Protein AF-A0A0G0DX84-F1 (afdb_monomer)

Sequence (190 aa):
MNWILITFQWYLVLLIIGIIFTPLTKKIFKNFNFDFGYPFAKTLGIILLSYFVFVLGIVKILPFSRLSLIFALCLFAIINWFIFKKNKQIGSGVMNHAPTIIFEEFLFIFSLFFWTYIRSQEPSIRSLEKFMDFGFINSILRADFFPPKDIWYASEPINYYYFGHLTGALLIKLANIKPYYFRFNRRLFG

Foldseek 3Di:
DVLVVLLVLLLVLLVLQLVLQLLVQLVVQVVVLQQSRSVCSSVVSLVVLLVVCQVCLAVVNFFLALVSSVVSSVVSSVVSVVSCVVCVVSVPRCVVNVVVVVVVSVVVSVVSVVVSVVCLVDLDCPDPVSVLLLQCLVQLLPGRGPDGAHPVDGPDGDPDDCSVSSSVSSSCNNSVPDSCVSSSPPVVPD

Structure (mmCIF, N/CA/C/O backbone):
data_AF-A0A0G0DX84-F1
#
_entry.id   AF-A0A0G0DX84-F1
#
loop_
_atom_site.group_PDB
_atom_site.id
_atom_site.type_symbol
_atom_site.label_atom_id
_atom_site.label_alt_id
_atom_site.label_comp_id
_atom_site.label_asym_id
_atom_site.label_entity_id
_atom_site.label_seq_id
_atom_site.pdbx_PDB_ins_code
_atom_site.Cartn_x
_atom_site.Cartn_y
_atom_site.Cartn_z
_atom_site.occupancy
_atom_site.B_iso_or_equiv
_atom_site.auth_seq_id
_atom_site.auth_comp_id
_atom_site.auth_asym_id
_atom_site.auth_atom_id
_atom_site.pdbx_PDB_model_num
ATOM 1 N N . MET A 1 1 ? 0.359 -24.432 -7.157 1.00 56.66 1 MET A N 1
ATOM 2 C CA . MET A 1 1 ? 0.645 -24.205 -5.714 1.00 56.66 1 MET A CA 1
ATOM 3 C C . MET A 1 1 ? 1.167 -22.806 -5.344 1.00 56.66 1 MET A C 1
ATOM 5 O O . MET A 1 1 ? 0.978 -22.413 -4.204 1.00 56.66 1 MET A O 1
ATOM 9 N N . ASN A 1 2 ? 1.759 -22.012 -6.249 1.00 78.75 2 ASN A N 1
ATOM 10 C CA . ASN A 1 2 ? 2.388 -20.728 -5.870 1.00 78.75 2 ASN A CA 1
ATOM 11 C C . ASN A 1 2 ? 1.409 -19.572 -5.557 1.00 78.75 2 ASN A C 1
ATOM 13 O O . ASN A 1 2 ? 1.719 -18.699 -4.752 1.00 78.75 2 ASN A O 1
ATOM 17 N N . TRP A 1 3 ? 0.219 -19.552 -6.170 1.00 82.56 3 TRP A N 1
ATOM 18 C CA . TRP A 1 3 ? -0.703 -18.418 -6.035 1.00 82.56 3 TRP A CA 1
ATOM 19 C C . TRP A 1 3 ? -1.309 -18.281 -4.634 1.00 82.56 3 TRP A C 1
ATOM 21 O O . TRP A 1 3 ? -1.530 -17.162 -4.189 1.00 82.56 3 TRP A O 1
ATOM 31 N N . ILE A 1 4 ? -1.517 -19.390 -3.917 1.00 88.69 4 ILE A N 1
ATOM 32 C CA . ILE A 1 4 ? -2.023 -19.387 -2.535 1.00 88.69 4 ILE A CA 1
ATOM 33 C C . ILE A 1 4 ? -1.033 -18.664 -1.617 1.00 88.69 4 ILE A C 1
ATOM 35 O O . ILE A 1 4 ? -1.417 -17.743 -0.904 1.00 88.69 4 ILE A O 1
ATOM 39 N N . LEU A 1 5 ? 0.253 -19.027 -1.691 1.00 88.94 5 LEU A N 1
ATOM 40 C CA . LEU A 1 5 ? 1.317 -18.403 -0.896 1.00 88.94 5 LEU A CA 1
ATOM 41 C C . LEU A 1 5 ? 1.450 -16.908 -1.202 1.00 88.94 5 LEU A C 1
ATOM 43 O O . LEU A 1 5 ? 1.553 -16.098 -0.286 1.00 88.94 5 LEU A O 1
ATOM 47 N N . ILE A 1 6 ? 1.393 -16.538 -2.482 1.00 88.69 6 ILE A N 1
ATOM 48 C CA . ILE A 1 6 ? 1.424 -15.139 -2.928 1.00 88.69 6 ILE A CA 1
ATOM 49 C C . ILE A 1 6 ? 0.215 -14.378 -2.373 1.00 88.69 6 ILE A C 1
ATOM 51 O O . ILE A 1 6 ? 0.378 -13.306 -1.800 1.00 88.69 6 ILE A O 1
ATOM 55 N N . THR A 1 7 ? -0.989 -14.940 -2.487 1.00 91.56 7 THR A N 1
ATOM 56 C CA . THR A 1 7 ? -2.225 -14.326 -1.968 1.00 91.56 7 THR A CA 1
ATOM 57 C C . THR A 1 7 ? -2.142 -14.132 -0.458 1.00 91.56 7 THR A C 1
ATOM 59 O O . THR A 1 7 ? -2.503 -13.076 0.055 1.00 91.56 7 THR A O 1
ATOM 62 N N . PHE A 1 8 ? -1.592 -15.114 0.255 1.00 91.94 8 PHE A N 1
ATOM 63 C CA . PHE A 1 8 ? -1.376 -15.023 1.692 1.00 91.94 8 PHE A CA 1
ATOM 64 C C . PHE A 1 8 ? -0.348 -13.941 2.060 1.00 91.94 8 PHE A C 1
ATOM 66 O O . PHE A 1 8 ? -0.581 -13.170 2.984 1.00 91.94 8 PHE A O 1
ATOM 73 N N . GLN A 1 9 ? 0.753 -13.806 1.313 1.00 91.44 9 GLN A N 1
ATOM 74 C CA . GLN A 1 9 ? 1.716 -12.711 1.505 1.00 91.44 9 GLN A CA 1
ATOM 75 C C . GLN A 1 9 ? 1.074 -11.333 1.294 1.00 91.44 9 GLN A C 1
ATOM 77 O O . GLN A 1 9 ? 1.310 -10.419 2.083 1.00 91.44 9 GLN A O 1
ATOM 82 N N . TRP A 1 10 ? 0.231 -11.190 0.266 1.00 91.81 10 TRP A N 1
ATOM 83 C CA . TRP A 1 10 ? -0.559 -9.976 0.039 1.00 91.81 10 TRP A CA 1
ATOM 84 C C . TRP A 1 10 ? -1.484 -9.680 1.210 1.00 91.81 10 TRP A C 1
ATOM 86 O O . TRP A 1 10 ? -1.499 -8.559 1.717 1.00 91.81 10 TRP A O 1
ATOM 96 N N . TYR A 1 11 ? -2.212 -10.697 1.665 1.00 94.62 11 TYR A N 1
ATOM 97 C CA . TYR A 1 11 ? -3.078 -10.585 2.825 1.00 94.62 11 TYR A CA 1
ATOM 98 C C . TYR A 1 11 ? -2.306 -10.111 4.063 1.00 94.62 11 TYR A C 1
ATOM 100 O O . TYR A 1 11 ? -2.738 -9.161 4.706 1.00 94.62 11 TYR A O 1
ATOM 108 N N . LEU A 1 12 ? -1.131 -10.681 4.356 1.00 95.00 12 LEU A N 1
ATOM 109 C CA . LEU A 1 12 ? -0.307 -10.261 5.495 1.00 95.00 12 LEU A CA 1
ATOM 110 C C . LEU A 1 12 ? 0.120 -8.790 5.408 1.00 95.00 12 LEU A C 1
ATOM 112 O O . LEU A 1 12 ? 0.052 -8.079 6.409 1.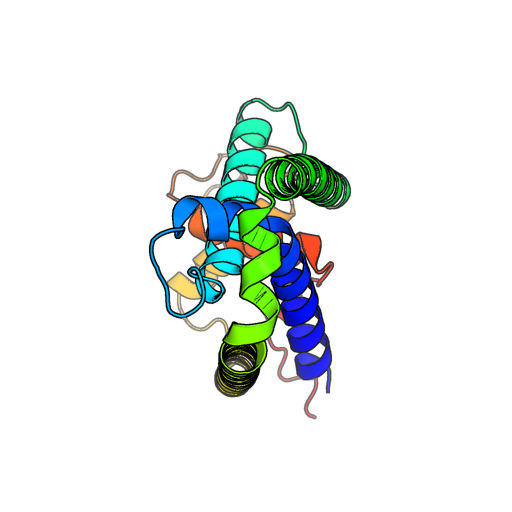00 95.00 12 LEU A O 1
ATOM 116 N N . VAL A 1 13 ? 0.527 -8.306 4.230 1.00 95.38 13 VAL A N 1
ATOM 117 C CA . VAL A 1 13 ? 0.874 -6.884 4.045 1.00 95.38 13 VAL A CA 1
ATOM 118 C C . VAL A 1 13 ? -0.341 -5.991 4.293 1.00 95.38 13 VAL A C 1
ATOM 120 O O . VAL A 1 13 ? -0.240 -5.001 5.017 1.00 95.38 13 VAL A O 1
ATOM 123 N N . LEU A 1 14 ? -1.498 -6.355 3.739 1.00 96.06 14 LEU A N 1
ATOM 124 C CA . LEU A 1 14 ? -2.747 -5.613 3.921 1.00 96.06 14 LEU A CA 1
ATOM 125 C C . LEU A 1 14 ? -3.216 -5.634 5.379 1.00 96.06 14 LEU A C 1
ATOM 127 O O . LEU A 1 14 ? -3.689 -4.616 5.880 1.00 96.06 14 LEU A O 1
ATOM 131 N N . LEU A 1 15 ? -3.040 -6.756 6.076 1.00 95.75 15 LEU A N 1
ATOM 132 C CA . LEU A 1 15 ? -3.346 -6.903 7.495 1.00 95.75 15 LEU A CA 1
ATOM 133 C C . LEU A 1 15 ? -2.449 -6.000 8.350 1.00 95.75 15 LEU A C 1
ATOM 135 O O . LEU A 1 15 ? -2.958 -5.261 9.189 1.00 95.75 15 LEU A O 1
ATOM 139 N N . ILE A 1 16 ? -1.133 -5.996 8.104 1.00 96.50 16 ILE A N 1
ATOM 140 C CA . ILE A 1 16 ? -0.181 -5.123 8.811 1.00 96.50 16 ILE A CA 1
ATOM 141 C C . ILE A 1 16 ? -0.545 -3.648 8.602 1.00 96.50 16 ILE A C 1
ATOM 143 O O . ILE A 1 16 ? -0.620 -2.893 9.572 1.00 96.50 16 ILE A O 1
ATOM 147 N N . ILE A 1 17 ? -0.817 -3.238 7.358 1.00 97.19 17 ILE A N 1
ATOM 148 C CA . ILE A 1 17 ? -1.261 -1.870 7.047 1.00 97.19 17 ILE A CA 1
ATOM 149 C C . ILE A 1 17 ? -2.570 -1.558 7.788 1.00 97.19 17 ILE A C 1
ATOM 151 O O . ILE A 1 17 ? -2.666 -0.526 8.450 1.00 97.19 17 ILE A O 1
ATOM 155 N N . GLY A 1 18 ? -3.553 -2.459 7.740 1.00 95.25 18 GLY A N 1
ATOM 156 C CA . GLY A 1 18 ? -4.832 -2.294 8.430 1.00 95.25 18 GLY A CA 1
ATOM 157 C C . GLY A 1 18 ? -4.671 -2.098 9.938 1.00 95.25 18 GLY A C 1
ATOM 158 O O . GLY A 1 18 ? -5.228 -1.153 10.495 1.00 95.25 18 GLY A O 1
ATOM 159 N N . ILE A 1 19 ? -3.856 -2.924 10.601 1.00 93.94 19 ILE A N 1
ATOM 160 C CA . ILE A 1 19 ? -3.578 -2.813 12.042 1.00 93.94 19 ILE A CA 1
ATOM 161 C C . ILE A 1 19 ? -2.927 -1.464 12.364 1.00 93.94 19 ILE A C 1
ATOM 163 O O . ILE A 1 19 ? -3.381 -0.764 13.271 1.00 93.94 19 ILE A O 1
ATOM 167 N N . ILE A 1 20 ? -1.905 -1.066 11.599 1.00 96.38 20 ILE A N 1
ATOM 168 C CA . ILE A 1 20 ? -1.177 0.192 11.814 1.00 96.38 20 ILE A CA 1
ATOM 169 C C . ILE A 1 20 ? -2.103 1.404 11.691 1.00 96.38 20 ILE A C 1
ATOM 171 O O . ILE A 1 20 ? -2.012 2.318 12.506 1.00 96.38 20 ILE A O 1
ATOM 175 N N . PHE A 1 21 ? -3.002 1.416 10.707 1.00 96.31 21 PHE A N 1
ATOM 176 C CA . PHE A 1 21 ? -3.894 2.548 10.440 1.00 96.31 21 PHE A CA 1
ATOM 177 C C . PHE A 1 21 ? -5.238 2.476 11.178 1.00 96.31 21 PHE A C 1
ATOM 179 O O . PHE A 1 21 ? -6.035 3.417 11.098 1.00 96.31 21 PHE A O 1
ATOM 186 N N . THR A 1 22 ? -5.495 1.413 11.946 1.00 92.88 22 THR A N 1
ATOM 187 C CA . THR A 1 22 ? -6.721 1.278 12.748 1.00 92.88 22 THR A CA 1
ATOM 188 C C . THR A 1 22 ? -6.918 2.458 13.715 1.00 92.88 22 THR A C 1
ATOM 190 O O . THR A 1 22 ? -8.017 3.011 13.728 1.00 92.88 22 THR A O 1
ATOM 193 N N . PRO A 1 23 ? -5.917 2.925 14.494 1.00 92.06 23 PRO A N 1
ATOM 194 C CA . PRO A 1 23 ? -6.120 4.034 15.431 1.00 92.06 23 PRO A CA 1
ATOM 195 C C . PRO A 1 23 ? -6.543 5.342 14.755 1.00 92.06 23 PRO A C 1
ATOM 197 O O . PRO A 1 23 ? -7.451 6.020 15.239 1.00 92.06 23 PRO A O 1
ATOM 200 N N . LEU A 1 24 ? -5.917 5.698 13.629 1.00 93.19 24 LEU A N 1
ATOM 201 C CA . LEU A 1 24 ? -6.309 6.870 12.845 1.00 93.19 24 LEU A CA 1
ATOM 202 C C . LEU A 1 24 ? -7.716 6.709 12.266 1.00 93.19 24 LEU A C 1
ATOM 204 O O . LEU A 1 24 ? -8.515 7.639 12.352 1.00 93.19 24 LEU A O 1
ATOM 208 N N . THR A 1 25 ? -8.035 5.531 11.735 1.00 93.06 25 THR A N 1
ATOM 209 C CA . THR A 1 25 ? -9.353 5.237 11.156 1.00 93.06 25 THR A CA 1
ATOM 210 C C . THR A 1 25 ? -10.451 5.389 12.202 1.00 93.06 25 THR A C 1
ATOM 212 O O . THR A 1 25 ? -11.378 6.169 12.005 1.00 93.06 25 THR A O 1
ATOM 215 N N . LYS A 1 26 ? -10.277 4.787 13.382 1.00 89.88 26 LYS A N 1
ATOM 216 C CA . LYS A 1 26 ? -11.214 4.931 14.506 1.00 89.88 26 LYS A CA 1
ATOM 217 C C . LYS A 1 26 ? -11.371 6.375 14.971 1.00 89.88 26 LYS A C 1
ATOM 219 O O . LYS A 1 26 ? -12.453 6.774 15.384 1.00 89.88 26 LYS A O 1
ATOM 224 N N . LYS A 1 27 ? -10.305 7.181 14.903 1.00 89.38 27 LYS A N 1
ATOM 225 C CA . LYS A 1 27 ? -10.376 8.615 15.219 1.00 89.38 27 LYS A CA 1
ATOM 226 C C . LYS A 1 27 ? -11.228 9.381 14.199 1.00 89.38 27 LYS A C 1
ATOM 228 O O . LYS A 1 27 ? -11.986 10.259 14.605 1.00 89.38 27 LYS A O 1
ATOM 233 N N . ILE A 1 28 ? -11.092 9.076 12.908 1.00 91.00 28 ILE A N 1
ATOM 234 C CA . ILE A 1 28 ? -11.868 9.707 11.826 1.00 91.00 28 ILE A CA 1
ATOM 235 C C . ILE A 1 28 ? -13.339 9.282 11.919 1.00 91.00 28 ILE A C 1
ATOM 237 O O . ILE A 1 28 ? -14.227 10.129 11.935 1.00 91.00 28 ILE A O 1
ATOM 241 N N . PHE A 1 29 ? -13.591 7.983 12.073 1.00 88.50 29 PHE A N 1
ATOM 242 C CA . PHE A 1 29 ? -14.924 7.379 12.127 1.00 88.50 29 PHE A CA 1
ATOM 243 C C . PHE A 1 29 ? -15.447 7.201 13.558 1.00 88.50 29 PHE A C 1
ATOM 245 O O . PHE A 1 29 ? -16.236 6.303 13.832 1.00 88.50 29 PHE A O 1
ATOM 252 N N . LYS A 1 30 ? -15.048 8.075 14.488 1.00 83.38 30 LYS A N 1
ATOM 253 C CA . LYS A 1 30 ? -15.410 7.966 15.914 1.00 83.38 30 LYS A CA 1
ATOM 254 C C . LYS A 1 30 ? -16.922 7.935 16.186 1.00 83.38 30 LYS A C 1
ATOM 256 O O . LYS A 1 30 ? -17.337 7.402 17.203 1.00 83.38 30 LYS A O 1
ATOM 261 N N . ASN A 1 31 ? -17.720 8.522 15.291 1.00 80.81 31 ASN A N 1
ATOM 262 C CA . ASN A 1 31 ? -19.181 8.584 15.396 1.00 80.81 31 ASN A CA 1
ATOM 263 C C . ASN A 1 31 ? -19.871 7.379 14.726 1.00 80.81 31 ASN A C 1
ATOM 265 O O . ASN A 1 31 ? -21.095 7.278 14.753 1.00 80.81 31 ASN A O 1
ATOM 269 N N . PHE A 1 32 ? -19.107 6.500 14.071 1.00 80.44 32 PHE A N 1
ATOM 270 C CA . PHE A 1 32 ? -19.624 5.321 13.392 1.00 80.44 32 PHE A CA 1
ATOM 271 C C . PHE A 1 32 ? -19.632 4.139 14.368 1.00 80.44 32 PHE A C 1
ATOM 273 O O . PHE A 1 32 ? -18.647 3.421 14.529 1.00 80.44 32 PHE A O 1
ATOM 280 N N . ASN A 1 33 ? -20.759 3.975 15.056 1.00 69.25 33 ASN A N 1
ATOM 281 C CA . ASN A 1 33 ? -20.889 3.112 16.234 1.00 69.25 33 ASN A CA 1
ATOM 282 C C . ASN A 1 33 ? -20.941 1.597 15.942 1.00 69.25 33 ASN A C 1
ATOM 284 O O . ASN A 1 33 ? -21.135 0.821 16.872 1.00 69.25 33 ASN A O 1
ATOM 288 N N . PHE A 1 34 ? -20.825 1.159 14.683 1.00 72.06 34 PHE A N 1
ATOM 289 C CA . PHE A 1 34 ? -20.938 -0.261 14.324 1.00 72.06 34 PHE A CA 1
ATOM 290 C C . PHE A 1 34 ? -19.609 -1.024 14.459 1.00 72.06 34 PHE A C 1
ATOM 292 O O . PHE A 1 34 ? -19.566 -2.085 15.073 1.00 72.06 34 PHE A O 1
ATOM 299 N N . ASP A 1 35 ? -18.527 -0.471 13.917 1.00 75.00 35 ASP A N 1
ATOM 300 C CA . ASP A 1 35 ? -17.191 -1.087 13.824 1.00 75.00 35 A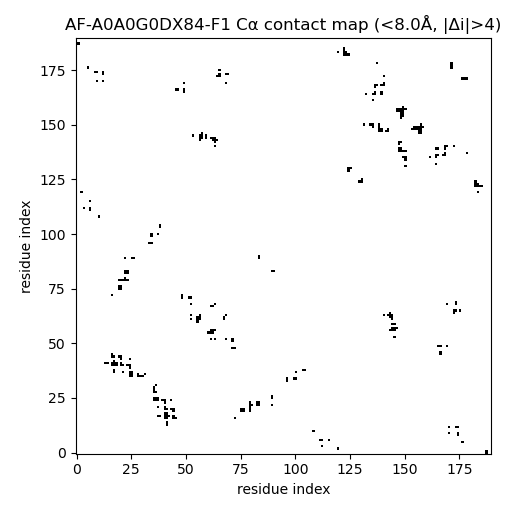SP A CA 1
ATOM 301 C C . ASP A 1 35 ? -16.056 -0.032 13.869 1.00 75.00 35 ASP A C 1
ATOM 303 O O . ASP A 1 35 ? -14.874 -0.363 13.735 1.00 75.00 35 ASP A O 1
ATOM 307 N N . PHE A 1 36 ? -16.401 1.252 14.053 1.00 79.50 36 PHE A N 1
ATOM 308 C CA . PHE A 1 36 ? -15.500 2.404 13.922 1.00 79.50 36 PHE A CA 1
ATOM 309 C C . PHE A 1 36 ? -14.793 2.497 12.555 1.00 79.50 36 PHE A C 1
ATOM 311 O O . PHE A 1 36 ? -13.680 3.030 12.464 1.00 79.50 36 PHE A O 1
ATOM 318 N N . GLY A 1 37 ? -15.421 1.977 11.496 1.00 83.62 37 GLY A N 1
ATOM 319 C CA . GLY A 1 37 ? -14.911 1.998 10.127 1.00 83.62 37 GLY A CA 1
ATOM 320 C C . GLY A 1 37 ? -13.684 1.113 9.907 1.00 83.62 37 GLY A C 1
ATOM 321 O O . GLY A 1 37 ? -12.836 1.460 9.082 1.00 83.62 37 GLY A O 1
ATOM 322 N N . TYR A 1 38 ? -13.545 0.002 10.638 1.00 88.56 38 TYR A N 1
ATOM 323 C CA . TYR A 1 38 ? -12.377 -0.888 10.572 1.00 88.56 38 TYR A CA 1
ATOM 324 C C . TYR A 1 38 ? -11.991 -1.324 9.140 1.00 88.56 38 TYR A C 1
ATOM 326 O O . TYR A 1 38 ? -10.800 -1.226 8.809 1.00 88.56 38 TYR A O 1
ATOM 334 N N . PRO A 1 39 ? -12.925 -1.702 8.241 1.00 88.94 39 PRO A N 1
ATOM 335 C CA . PRO A 1 39 ? -12.607 -2.085 6.866 1.00 88.94 39 PRO A CA 1
ATOM 336 C C . PRO A 1 39 ? -11.867 -0.992 6.088 1.00 88.94 39 PRO A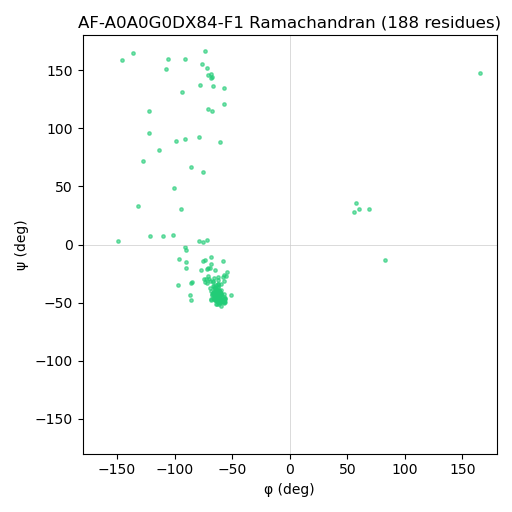 C 1
ATOM 338 O O . PRO A 1 39 ? -11.006 -1.287 5.255 1.00 88.94 39 PRO A O 1
ATOM 341 N N . PHE A 1 40 ? -12.133 0.283 6.393 1.00 92.81 40 PHE A N 1
ATOM 342 C CA . PHE A 1 40 ? -11.485 1.414 5.731 1.00 92.81 40 PHE A CA 1
ATOM 343 C C . PHE A 1 40 ? -10.026 1.610 6.152 1.00 92.81 40 PHE A C 1
ATOM 345 O O . PHE A 1 40 ? -9.298 2.323 5.460 1.00 92.81 40 PHE A O 1
ATOM 352 N N . ALA A 1 41 ? -9.558 0.964 7.226 1.00 94.62 41 ALA A N 1
ATOM 353 C CA . ALA A 1 41 ? -8.188 1.127 7.708 1.00 94.62 41 ALA A CA 1
ATOM 354 C C . ALA A 1 41 ? -7.147 0.671 6.680 1.00 94.62 41 ALA A C 1
ATOM 356 O O . ALA A 1 41 ? -6.137 1.349 6.479 1.00 94.62 41 ALA A O 1
ATOM 357 N N . LYS A 1 42 ? -7.417 -0.437 5.975 1.00 94.88 42 LYS A N 1
ATOM 358 C CA . LYS A 1 42 ? -6.550 -0.936 4.897 1.00 94.88 42 LYS A CA 1
ATOM 359 C C . LYS A 1 42 ? -6.475 0.079 3.752 1.00 94.88 42 LYS A C 1
ATOM 361 O O . LYS A 1 42 ? -5.382 0.439 3.319 1.00 94.88 42 LYS A O 1
ATOM 366 N N . THR A 1 43 ? -7.623 0.599 3.316 1.00 96.00 43 THR A N 1
ATOM 367 C CA . THR A 1 43 ? -7.715 1.570 2.214 1.00 96.00 43 THR A CA 1
ATOM 368 C C . THR A 1 43 ? -7.057 2.904 2.561 1.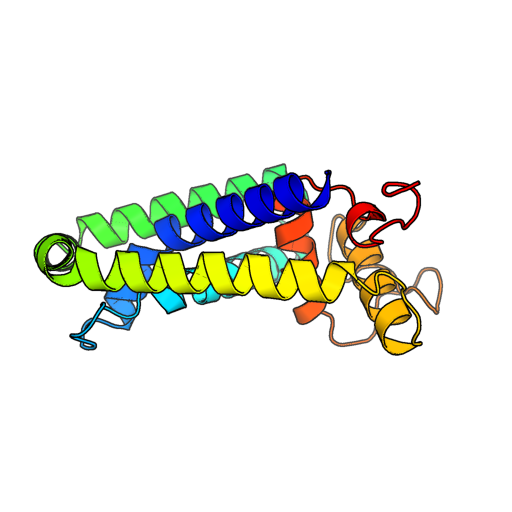00 96.00 43 THR A C 1
ATOM 370 O O . THR A 1 43 ? -6.245 3.403 1.782 1.00 96.00 43 THR A O 1
ATOM 373 N N . LEU A 1 44 ? -7.328 3.454 3.749 1.00 97.12 44 LEU A N 1
ATOM 374 C CA . LEU A 1 44 ? -6.677 4.675 4.233 1.00 97.12 44 LEU A CA 1
ATOM 375 C C . LEU A 1 44 ? -5.162 4.503 4.327 1.00 97.12 44 LEU A C 1
ATOM 377 O O . LEU A 1 44 ? -4.421 5.384 3.894 1.00 97.12 44 LEU A O 1
ATOM 381 N N . GLY A 1 45 ? -4.701 3.364 4.845 1.00 97.38 45 GLY A N 1
ATOM 382 C CA . GLY A 1 45 ? -3.278 3.071 4.941 1.00 97.38 45 GLY A CA 1
ATOM 383 C C . GLY A 1 45 ? -2.589 3.016 3.581 1.00 97.38 45 GLY A C 1
ATOM 384 O O . GLY A 1 45 ? -1.538 3.631 3.409 1.00 97.38 45 GLY A O 1
ATOM 385 N N . ILE A 1 46 ? -3.199 2.359 2.589 1.00 97.69 46 ILE A N 1
ATOM 386 C CA . ILE A 1 46 ? -2.665 2.303 1.219 1.00 97.69 46 ILE A CA 1
ATOM 387 C C . ILE A 1 46 ? -2.591 3.702 0.607 1.00 97.69 46 ILE A C 1
ATOM 389 O O . ILE A 1 46 ? -1.551 4.059 0.052 1.00 97.69 46 ILE A O 1
ATOM 393 N N . ILE A 1 47 ? -3.658 4.498 0.716 1.00 97.94 47 ILE A N 1
ATOM 394 C CA . ILE A 1 47 ? -3.713 5.846 0.133 1.00 97.94 47 ILE A CA 1
ATOM 395 C C . ILE A 1 47 ? -2.656 6.748 0.772 1.00 97.94 47 ILE A C 1
ATOM 397 O O . ILE A 1 47 ? -1.860 7.353 0.055 1.00 97.94 47 ILE A O 1
ATOM 401 N N . LEU A 1 48 ? -2.609 6.810 2.105 1.00 98.06 48 LEU A N 1
ATOM 402 C CA . LEU A 1 48 ? -1.688 7.687 2.830 1.00 98.06 48 LEU A CA 1
ATOM 403 C C . LEU A 1 48 ? -0.229 7.287 2.609 1.00 98.06 48 LEU A C 1
ATOM 405 O O . LEU A 1 48 ? 0.608 8.154 2.362 1.00 98.06 48 LEU A O 1
ATOM 409 N N . LEU A 1 49 ? 0.077 5.988 2.641 1.00 98.00 49 LEU A N 1
ATOM 410 C CA . LEU A 1 49 ? 1.431 5.496 2.408 1.00 98.00 49 LEU A CA 1
ATOM 411 C C . LEU A 1 49 ? 1.875 5.731 0.957 1.00 98.00 49 LEU A C 1
ATOM 413 O O . LEU A 1 49 ? 2.990 6.196 0.727 1.00 98.00 49 LEU A O 1
ATOM 417 N N . SER A 1 50 ? 0.996 5.472 -0.016 1.00 97.88 50 SER A N 1
ATOM 418 C CA . SER A 1 50 ? 1.290 5.705 -1.438 1.00 97.88 50 SER A CA 1
ATOM 419 C C . SER A 1 50 ? 1.480 7.185 -1.733 1.00 97.88 50 SER A C 1
ATOM 421 O O . SER A 1 50 ? 2.426 7.546 -2.425 1.00 97.88 50 SER A O 1
ATOM 423 N N . TYR A 1 51 ? 0.633 8.049 -1.172 1.00 98.12 51 TYR A N 1
ATOM 424 C CA . TYR A 1 51 ? 0.751 9.495 -1.333 1.00 98.12 51 TYR A CA 1
ATOM 425 C C . TYR A 1 51 ? 2.024 10.047 -0.686 1.00 98.12 51 TYR A C 1
ATOM 427 O O . TYR A 1 51 ? 2.745 10.821 -1.311 1.00 98.12 51 TYR A O 1
ATOM 435 N N . PHE A 1 52 ? 2.355 9.605 0.530 1.00 98.12 52 PHE A N 1
ATOM 436 C CA . PHE A 1 52 ? 3.584 10.005 1.218 1.00 98.12 52 PHE A CA 1
ATOM 437 C C . PHE A 1 52 ? 4.831 9.686 0.383 1.00 98.12 52 PHE A C 1
ATOM 439 O O . PHE A 1 52 ? 5.680 10.548 0.157 1.00 98.12 52 PHE A O 1
ATOM 446 N N . VAL A 1 53 ? 4.915 8.461 -0.132 1.00 97.69 53 VAL A N 1
ATOM 447 C CA . VAL A 1 53 ? 6.053 8.011 -0.942 1.00 97.69 53 VAL A CA 1
ATOM 448 C C . VAL A 1 53 ? 6.052 8.653 -2.332 1.00 97.69 53 VAL A C 1
ATOM 450 O O . VAL A 1 53 ? 7.118 8.946 -2.864 1.00 97.69 53 VAL A O 1
ATOM 453 N N . PHE A 1 54 ? 4.879 8.923 -2.908 1.00 97.75 54 PHE A N 1
ATOM 454 C CA . PHE A 1 54 ? 4.743 9.665 -4.161 1.00 97.75 54 PHE A CA 1
ATOM 455 C C . PHE A 1 54 ? 5.333 11.070 -4.045 1.00 97.75 54 PHE A C 1
ATOM 457 O O . PHE A 1 54 ? 6.209 11.431 -4.828 1.00 97.75 54 PHE A O 1
ATOM 464 N N . VAL A 1 55 ? 4.905 11.835 -3.035 1.00 98.00 55 VAL A N 1
ATOM 465 C CA . VAL A 1 55 ? 5.371 13.210 -2.815 1.00 98.00 55 VAL A CA 1
ATOM 466 C C . VAL A 1 55 ? 6.876 13.225 -2.573 1.00 98.00 55 VAL A C 1
ATOM 468 O O . VAL A 1 55 ? 7.592 13.934 -3.277 1.00 98.00 55 VAL A O 1
ATOM 471 N N . LEU A 1 56 ? 7.377 12.400 -1.646 1.00 98.00 56 LEU A N 1
ATOM 472 C CA . LEU A 1 56 ? 8.812 12.344 -1.342 1.00 98.00 56 LEU A CA 1
ATOM 473 C C . LEU A 1 56 ? 9.660 11.814 -2.504 1.00 98.00 56 LEU A C 1
ATOM 475 O O . LEU A 1 56 ? 10.823 12.202 -2.630 1.00 98.00 56 LEU A O 1
ATOM 479 N N . GLY A 1 57 ? 9.088 10.961 -3.353 1.00 97.25 57 GLY A N 1
ATOM 480 C CA . GLY A 1 57 ? 9.728 10.467 -4.566 1.00 97.25 57 GLY A CA 1
ATOM 481 C C . GLY A 1 57 ? 9.795 11.514 -5.681 1.00 97.25 57 GLY A C 1
ATOM 482 O O . GLY A 1 57 ? 10.774 11.519 -6.423 1.00 97.25 57 GLY A O 1
ATOM 483 N N . ILE A 1 58 ? 8.815 12.424 -5.779 1.00 96.62 58 ILE A N 1
ATOM 484 C CA . ILE A 1 58 ? 8.842 13.568 -6.713 1.00 96.62 58 ILE A CA 1
ATOM 485 C C . ILE A 1 58 ? 9.915 14.574 -6.302 1.00 96.62 58 ILE A C 1
ATOM 487 O O . ILE A 1 58 ? 10.718 14.996 -7.131 1.00 96.62 58 ILE A O 1
ATOM 491 N N . VAL A 1 59 ? 9.968 14.936 -5.015 1.00 97.69 59 VAL A N 1
ATOM 492 C CA . VAL A 1 59 ? 10.978 15.884 -4.504 1.00 97.69 59 VAL A CA 1
ATOM 493 C C . VAL A 1 59 ? 12.356 15.247 -4.289 1.00 97.69 59 VAL A C 1
ATOM 495 O O . VAL A 1 59 ? 13.279 15.913 -3.834 1.00 97.69 59 VAL A O 1
ATOM 498 N N . LYS A 1 60 ? 12.505 13.961 -4.629 1.00 96.50 60 LYS A N 1
ATOM 499 C CA . LYS A 1 60 ? 13.750 13.183 -4.558 1.00 96.50 60 LYS A CA 1
ATOM 500 C C . LYS A 1 60 ? 14.374 13.065 -3.160 1.00 96.50 60 LYS A C 1
ATOM 502 O O . LYS A 1 60 ? 15.584 12.919 -3.028 1.00 96.50 60 LYS A O 1
ATOM 507 N N . ILE A 1 61 ? 13.546 13.078 -2.115 1.00 97.25 61 ILE A N 1
ATOM 508 C CA . ILE A 1 61 ? 13.987 12.916 -0.718 1.00 97.25 61 ILE A CA 1
ATOM 509 C C . ILE A 1 61 ? 14.061 11.438 -0.332 1.00 97.25 61 ILE A C 1
ATOM 511 O O . ILE A 1 61 ? 15.010 11.011 0.322 1.00 97.25 61 ILE A O 1
ATOM 515 N N . LEU A 1 62 ? 13.050 10.653 -0.714 1.00 96.12 62 LEU A N 1
ATOM 516 C CA . LEU A 1 62 ? 12.937 9.251 -0.322 1.00 96.12 62 LEU A CA 1
ATOM 517 C C . LEU A 1 62 ? 12.878 8.372 -1.577 1.00 96.12 62 LEU A C 1
ATOM 519 O O . LEU A 1 62 ? 11.896 8.463 -2.317 1.00 96.12 62 LEU A O 1
ATOM 523 N N . PRO A 1 63 ? 13.881 7.510 -1.831 1.00 97.19 63 PRO A N 1
ATOM 524 C CA . PRO A 1 63 ? 13.847 6.634 -2.993 1.00 97.19 63 PRO A CA 1
ATOM 525 C C . PRO A 1 63 ? 12.742 5.585 -2.836 1.00 97.19 63 PRO A C 1
ATOM 527 O O . PRO A 1 63 ? 12.490 5.108 -1.727 1.00 97.19 63 PRO A O 1
ATOM 530 N N . PHE A 1 64 ? 12.110 5.161 -3.927 1.00 97.31 64 PHE A N 1
ATOM 531 C CA . PHE A 1 64 ? 11.086 4.118 -3.967 1.00 97.31 64 PHE A CA 1
ATOM 532 C C . PHE A 1 64 ? 11.707 2.720 -3.811 1.00 97.31 64 PHE A C 1
ATOM 534 O O . PHE A 1 64 ? 11.624 1.859 -4.684 1.00 97.31 64 PHE A O 1
ATOM 541 N N . SER A 1 65 ? 12.341 2.468 -2.667 1.00 96.06 65 SER A N 1
ATOM 542 C CA . SER A 1 65 ? 12.949 1.187 -2.299 1.00 96.06 65 SER A CA 1
ATOM 543 C C . SER A 1 65 ? 12.106 0.456 -1.252 1.00 96.06 65 SER A C 1
ATOM 545 O O . SER A 1 65 ? 11.333 1.069 -0.519 1.00 96.06 65 SER A O 1
ATOM 547 N N . ARG A 1 66 ? 12.275 -0.866 -1.119 1.00 95.12 66 ARG A N 1
ATOM 548 C CA . ARG A 1 66 ? 11.576 -1.634 -0.073 1.00 95.12 66 ARG A CA 1
ATOM 549 C C . ARG A 1 66 ? 11.915 -1.129 1.335 1.00 95.12 66 ARG A C 1
ATOM 551 O O . ARG A 1 66 ? 11.024 -1.051 2.174 1.00 95.12 66 ARG A O 1
ATOM 558 N N . LEU A 1 67 ? 13.174 -0.757 1.578 1.00 96.25 67 LEU A N 1
ATOM 559 C CA . LEU A 1 67 ? 13.615 -0.209 2.864 1.00 96.25 67 LEU A CA 1
ATOM 560 C C . LEU A 1 67 ? 12.920 1.119 3.172 1.00 96.25 67 LEU A C 1
ATOM 562 O O . LEU A 1 67 ? 12.422 1.301 4.278 1.00 96.25 67 LEU A O 1
ATOM 566 N N . SER A 1 68 ? 12.802 1.999 2.179 1.00 96.88 68 SER A N 1
ATOM 567 C CA . SER A 1 68 ? 12.072 3.262 2.306 1.00 96.88 68 SER A CA 1
ATOM 568 C C . SER A 1 68 ? 10.593 3.060 2.629 1.00 96.88 68 SER A C 1
ATOM 570 O O . SER A 1 68 ? 10.036 3.781 3.453 1.00 96.88 68 SER A O 1
ATOM 572 N N . LEU A 1 69 ? 9.954 2.063 2.006 1.00 97.25 69 LEU A N 1
ATOM 573 C CA . LEU A 1 69 ? 8.556 1.727 2.282 1.00 97.25 69 LEU A CA 1
ATOM 574 C C . LEU A 1 69 ? 8.375 1.190 3.708 1.00 97.25 69 LEU A C 1
ATOM 576 O O . LEU A 1 69 ? 7.429 1.581 4.386 1.00 97.25 69 LEU A O 1
ATOM 580 N N . ILE A 1 70 ? 9.292 0.340 4.182 1.00 97.44 70 ILE A N 1
ATOM 581 C CA . ILE A 1 70 ? 9.294 -0.147 5.571 1.00 97.44 70 ILE A CA 1
ATOM 582 C C . ILE A 1 70 ? 9.520 1.016 6.543 1.00 97.44 70 ILE A C 1
ATOM 584 O O . ILE A 1 70 ? 8.800 1.127 7.529 1.00 97.44 70 ILE A O 1
ATOM 588 N N . PHE A 1 71 ? 10.463 1.914 6.250 1.00 97.56 71 PHE A N 1
ATOM 589 C CA . PHE A 1 71 ? 10.702 3.115 7.050 1.00 97.56 71 PHE A CA 1
ATOM 590 C C . PHE A 1 71 ? 9.446 3.990 7.151 1.00 97.56 71 PHE A C 1
ATOM 592 O O . PHE A 1 71 ? 9.043 4.362 8.253 1.00 97.56 71 PHE A O 1
ATOM 599 N N . ALA A 1 72 ? 8.783 4.263 6.024 1.00 97.81 72 ALA A N 1
ATOM 600 C CA . ALA A 1 72 ? 7.533 5.016 5.999 1.00 97.81 72 ALA A CA 1
ATOM 601 C C . ALA A 1 72 ? 6.433 4.317 6.818 1.00 97.81 72 ALA A C 1
ATOM 603 O O . ALA A 1 72 ? 5.733 4.961 7.598 1.00 97.81 72 ALA A O 1
ATOM 604 N N . LEU A 1 73 ? 6.318 2.991 6.705 1.00 97.75 73 LEU A N 1
ATOM 605 C CA . LEU A 1 73 ? 5.365 2.200 7.481 1.00 97.75 73 LEU A CA 1
ATOM 606 C C . LEU A 1 73 ? 5.645 2.281 8.993 1.00 97.75 73 LEU A C 1
ATOM 608 O O . LEU A 1 73 ? 4.716 2.490 9.772 1.00 97.75 73 LEU A O 1
ATOM 612 N N . CYS A 1 74 ? 6.911 2.191 9.411 1.00 98.06 74 CYS A N 1
ATOM 613 C CA . CYS A 1 74 ? 7.328 2.370 10.805 1.00 98.06 74 CYS A CA 1
ATOM 614 C C . CYS A 1 74 ? 7.019 3.782 11.320 1.00 98.06 74 CYS A C 1
ATOM 616 O O . CYS A 1 74 ? 6.519 3.935 12.435 1.00 98.06 74 CYS A O 1
ATOM 618 N N . LEU A 1 75 ? 7.256 4.815 10.506 1.00 98.12 75 LEU A N 1
ATOM 619 C CA . LEU A 1 75 ? 6.912 6.195 10.845 1.00 98.12 75 LEU A CA 1
ATOM 620 C C . LEU A 1 75 ? 5.404 6.343 11.093 1.00 98.12 75 LEU A C 1
ATOM 622 O O . LEU A 1 75 ? 4.993 6.879 12.124 1.00 98.12 75 LEU A O 1
ATOM 626 N N . PHE A 1 76 ? 4.567 5.805 10.201 1.00 98.12 76 PHE A N 1
ATOM 627 C CA . PHE A 1 76 ? 3.117 5.800 10.398 1.00 98.12 76 PHE A CA 1
ATOM 628 C C . PHE A 1 76 ? 2.685 4.965 11.605 1.00 98.12 76 PHE A C 1
ATOM 630 O O . PHE A 1 76 ? 1.748 5.368 12.296 1.00 98.12 76 PHE A O 1
ATOM 637 N N . ALA A 1 77 ? 3.360 3.855 11.909 1.00 97.75 77 ALA A N 1
ATOM 638 C CA . ALA A 1 77 ? 3.098 3.067 13.113 1.00 97.75 77 ALA A CA 1
ATOM 639 C C . ALA A 1 77 ? 3.345 3.880 14.389 1.00 97.75 77 ALA A C 1
ATOM 641 O O . ALA A 1 77 ? 2.494 3.894 15.278 1.00 97.75 77 ALA A O 1
ATOM 642 N N . ILE A 1 78 ? 4.449 4.628 14.452 1.00 97.81 78 ILE A N 1
ATOM 643 C CA . ILE A 1 78 ? 4.766 5.516 15.579 1.00 97.81 78 ILE A CA 1
ATOM 644 C C . ILE A 1 78 ? 3.701 6.612 15.722 1.00 97.81 78 ILE A C 1
ATOM 646 O O . ILE A 1 78 ? 3.172 6.827 16.815 1.00 97.81 78 ILE A O 1
ATOM 650 N N . ILE A 1 79 ? 3.328 7.272 14.621 1.00 96.81 79 ILE A N 1
ATOM 651 C CA . ILE A 1 79 ? 2.287 8.314 14.620 1.00 96.81 79 ILE A CA 1
ATOM 652 C C . ILE A 1 79 ? 0.952 7.746 15.126 1.00 96.81 79 ILE A C 1
ATOM 654 O O . ILE A 1 79 ? 0.323 8.322 16.017 1.00 96.81 79 ILE A O 1
ATOM 658 N N . ASN A 1 80 ? 0.529 6.594 14.601 1.00 95.50 80 ASN A N 1
ATOM 659 C CA . ASN A 1 80 ? -0.719 5.940 14.997 1.00 95.50 80 ASN A CA 1
ATOM 660 C C . ASN A 1 80 ? -0.693 5.442 16.446 1.00 95.50 80 ASN A C 1
ATOM 662 O O . ASN A 1 80 ? -1.715 5.501 17.131 1.00 95.50 80 ASN A O 1
ATOM 666 N N . TRP A 1 81 ? 0.466 5.026 16.953 1.00 94.25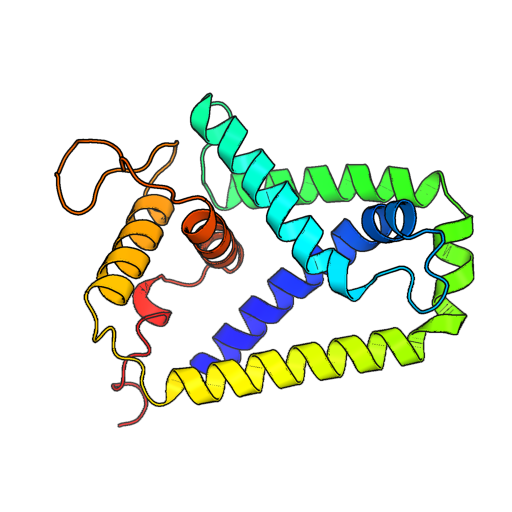 81 TRP A N 1
ATOM 667 C CA . TRP A 1 81 ? 0.636 4.662 18.357 1.00 94.25 81 TRP A CA 1
ATOM 668 C C . TRP A 1 81 ? 0.435 5.857 19.297 1.00 94.25 81 TRP A C 1
ATOM 670 O O . TRP A 1 81 ? -0.260 5.738 20.30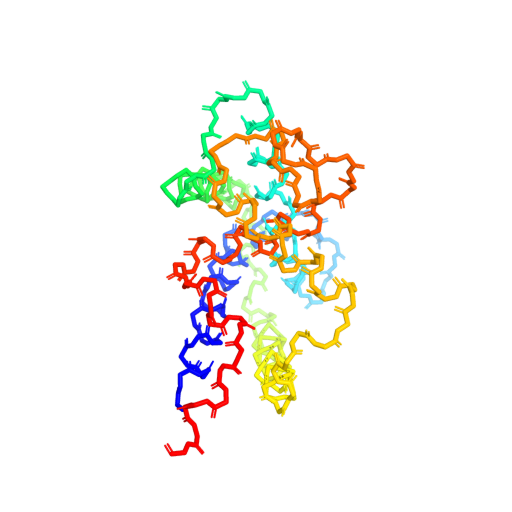9 1.00 94.25 81 TRP A O 1
ATOM 680 N N . PHE A 1 82 ? 0.955 7.038 18.947 1.00 94.69 82 PHE A N 1
ATOM 681 C CA . PHE A 1 82 ? 0.681 8.260 19.711 1.00 94.69 82 PHE A CA 1
ATOM 682 C C . PHE A 1 82 ? -0.799 8.659 19.660 1.00 94.69 82 PHE A C 1
ATOM 684 O O . PHE A 1 82 ? -1.350 9.094 20.675 1.00 94.69 82 PHE A O 1
ATOM 691 N N . ILE A 1 83 ? -1.464 8.482 18.512 1.00 92.31 83 ILE A N 1
ATOM 692 C CA . ILE A 1 83 ? -2.913 8.707 18.376 1.00 92.31 83 ILE A CA 1
ATOM 693 C C . ILE A 1 83 ? -3.693 7.765 19.297 1.00 92.31 83 ILE A C 1
ATOM 695 O O . ILE A 1 83 ? -4.599 8.213 20.002 1.00 92.31 83 ILE A O 1
ATOM 699 N N . PHE A 1 84 ? -3.322 6.485 19.316 1.00 89.69 84 PHE A N 1
ATOM 700 C CA . PHE A 1 84 ? -3.929 5.481 20.183 1.00 89.69 84 PHE A CA 1
ATOM 701 C C . PHE A 1 84 ? -3.769 5.844 21.665 1.00 89.69 84 PHE A C 1
ATOM 703 O O . PHE A 1 84 ? -4.756 5.883 22.396 1.00 89.69 84 PHE A O 1
ATOM 710 N N . LYS A 1 85 ? -2.553 6.203 22.105 1.00 89.69 85 LYS A N 1
ATOM 711 C CA . LYS A 1 85 ? -2.283 6.578 23.505 1.00 89.69 85 LYS A CA 1
ATOM 712 C C . LYS A 1 85 ? -3.061 7.807 23.974 1.00 89.69 85 LYS A C 1
ATOM 714 O O . LYS A 1 85 ? -3.506 7.836 25.120 1.00 89.69 85 LYS A O 1
ATOM 719 N N . LYS A 1 86 ? -3.211 8.825 23.120 1.00 87.38 86 LYS A N 1
ATOM 720 C CA . LYS A 1 86 ? -3.926 10.062 23.481 1.00 87.38 86 LYS A CA 1
ATOM 721 C C . LYS A 1 86 ? -5.438 9.859 23.602 1.00 87.38 86 LYS A C 1
ATOM 723 O O . LYS A 1 86 ? -6.077 10.574 24.365 1.00 87.38 86 LYS A O 1
ATOM 728 N N . ASN A 1 87 ? -6.005 8.881 22.899 1.00 79.25 87 ASN A N 1
ATOM 729 C CA . ASN A 1 87 ? -7.445 8.655 22.857 1.00 79.25 87 ASN A CA 1
ATOM 730 C C . ASN A 1 87 ? -7.816 7.326 23.530 1.00 79.25 87 ASN A C 1
ATOM 732 O O . ASN A 1 87 ? -8.071 6.329 22.855 1.00 79.25 87 ASN A O 1
ATOM 736 N N . LYS A 1 88 ? -7.914 7.319 24.868 1.00 69.88 88 LYS A N 1
ATOM 737 C CA . LYS A 1 88 ? -8.289 6.123 25.656 1.00 69.88 88 LYS A CA 1
ATOM 738 C C . LYS A 1 88 ? -9.627 5.491 25.227 1.00 69.88 88 LYS A C 1
ATOM 740 O O . LYS A 1 88 ? -9.784 4.280 25.339 1.00 69.88 88 LYS A O 1
ATOM 745 N N . GLN A 1 89 ? -10.544 6.287 24.668 1.00 66.81 89 GLN A N 1
ATOM 746 C CA . GLN A 1 89 ? -11.830 5.823 24.128 1.00 66.81 89 GLN A CA 1
ATOM 747 C C . GLN A 1 89 ? -11.691 4.882 22.912 1.00 66.81 89 GLN A C 1
ATOM 749 O O . GLN A 1 89 ? -12.590 4.091 22.648 1.00 66.81 89 GLN A O 1
ATOM 754 N N . ILE A 1 90 ? -10.559 4.910 22.194 1.00 68.62 90 ILE A N 1
ATOM 755 C CA . ILE A 1 90 ? -10.301 4.021 21.043 1.00 68.62 90 ILE A CA 1
ATOM 756 C C . ILE A 1 90 ? -10.090 2.566 21.496 1.00 68.62 90 ILE A C 1
ATOM 758 O O . ILE A 1 90 ? -10.397 1.636 20.747 1.00 68.62 90 ILE A O 1
ATOM 762 N N . GLY A 1 91 ? -9.573 2.358 22.713 1.00 60.78 91 GLY A N 1
ATOM 763 C CA . GLY A 1 91 ? -9.323 1.029 23.279 1.00 60.78 91 GLY A CA 1
ATOM 764 C C . GLY A 1 91 ? -10.542 0.407 23.965 1.00 60.78 91 GLY A C 1
ATOM 765 O O . GLY A 1 91 ? -10.721 -0.806 23.900 1.00 60.78 91 GLY A O 1
ATOM 766 N N . SER A 1 92 ? -11.408 1.219 24.577 1.00 58.28 92 SER A N 1
ATOM 767 C CA . SER A 1 92 ? -12.514 0.735 25.419 1.00 58.28 92 SER A CA 1
ATOM 768 C C . SER A 1 92 ? -13.704 0.146 24.650 1.00 58.28 92 SER A C 1
ATOM 770 O O . SER A 1 92 ? -14.530 -0.524 25.256 1.00 58.28 92 SER A O 1
ATOM 772 N N . GLY A 1 93 ? -13.800 0.362 23.333 1.00 57.75 93 GLY A N 1
ATOM 773 C CA . GLY A 1 93 ? -14.874 -0.192 22.494 1.00 57.75 93 GLY A CA 1
ATOM 774 C C . GLY A 1 93 ? -14.523 -1.494 21.765 1.00 57.75 93 GLY A C 1
ATOM 775 O O . GLY A 1 93 ? -15.407 -2.149 21.231 1.00 57.75 93 GLY A O 1
ATOM 776 N N . VAL A 1 94 ? -13.249 -1.902 21.717 1.00 60.69 94 VAL A N 1
ATOM 777 C CA . VAL A 1 94 ? -12.804 -2.970 20.794 1.00 60.69 94 VAL A CA 1
ATOM 778 C C . VAL A 1 94 ? -13.409 -4.336 21.121 1.00 60.69 94 VAL A C 1
ATOM 780 O O . VAL A 1 94 ? -13.743 -5.083 20.207 1.00 60.69 94 VAL A O 1
ATOM 783 N N . MET A 1 95 ? -13.593 -4.650 22.406 1.00 60.91 95 MET A N 1
ATOM 784 C CA . MET A 1 95 ? -14.117 -5.952 22.833 1.00 60.91 95 MET A CA 1
ATOM 785 C C . MET A 1 95 ? -15.578 -6.171 22.417 1.00 60.91 95 MET A C 1
ATOM 787 O O . MET A 1 95 ? -15.945 -7.295 22.092 1.00 60.91 95 MET A O 1
ATOM 791 N N . ASN A 1 96 ? -16.385 -5.109 22.348 1.00 70.31 96 ASN A N 1
ATOM 792 C CA . ASN A 1 96 ? -17.809 -5.220 22.016 1.00 70.31 96 ASN A CA 1
ATOM 793 C C . ASN A 1 96 ? -18.059 -5.430 20.514 1.00 70.31 96 ASN A C 1
ATOM 795 O O . ASN A 1 96 ? -19.094 -5.968 20.139 1.00 70.31 96 ASN A O 1
ATOM 799 N N . HIS A 1 97 ? -17.102 -5.052 19.661 1.00 79.69 97 HIS A N 1
ATOM 800 C CA . HIS A 1 97 ? -17.216 -5.155 18.200 1.00 79.69 97 HIS A CA 1
ATOM 801 C C . HIS A 1 97 ? -16.299 -6.231 17.599 1.00 79.69 97 HIS A C 1
ATOM 803 O O . HIS A 1 97 ? -16.191 -6.347 16.379 1.00 79.69 97 HIS A O 1
ATOM 809 N N . ALA A 1 98 ? -15.634 -7.037 18.435 1.00 82.88 98 ALA A N 1
ATOM 810 C CA . ALA A 1 98 ? -14.733 -8.089 17.974 1.00 82.88 98 ALA A CA 1
ATOM 811 C C . ALA A 1 98 ? -15.408 -9.109 17.027 1.00 82.88 98 ALA A C 1
ATOM 813 O O . ALA A 1 98 ? -14.800 -9.415 16.003 1.00 82.88 98 ALA A O 1
ATOM 814 N N . PRO A 1 99 ? -16.647 -9.592 17.273 1.00 87.88 99 PRO A N 1
ATOM 815 C CA . PRO A 1 99 ? -17.311 -10.513 16.346 1.00 87.88 99 PRO A CA 1
ATOM 816 C C . PRO A 1 99 ? -17.539 -9.904 14.957 1.00 87.88 99 PRO A C 1
ATOM 818 O O . PRO A 1 99 ? -17.307 -10.568 13.950 1.00 87.88 99 PRO A O 1
ATOM 821 N N . THR A 1 100 ? -17.928 -8.627 14.904 1.00 88.50 100 THR A N 1
ATOM 822 C CA . THR A 1 100 ? -18.125 -7.880 13.655 1.00 88.50 100 THR A CA 1
ATOM 823 C C . THR A 1 100 ? -16.820 -7.758 12.875 1.00 88.50 100 THR A C 1
ATOM 825 O O . THR A 1 100 ? -16.775 -8.112 11.702 1.00 88.50 100 THR A O 1
ATOM 828 N N . ILE A 1 101 ? -15.736 -7.360 13.545 1.00 88.56 101 ILE A N 1
ATOM 829 C CA . ILE A 1 101 ? -14.406 -7.230 12.931 1.00 88.56 101 ILE A CA 1
ATOM 830 C C . ILE A 1 101 ? -13.910 -8.584 12.400 1.00 88.56 101 ILE A C 1
ATOM 832 O O . ILE A 1 101 ? -13.343 -8.657 11.313 1.00 88.56 101 ILE A O 1
ATOM 836 N N . ILE A 1 102 ? -14.132 -9.674 13.143 1.00 90.69 102 ILE A N 1
ATOM 837 C CA . ILE A 1 102 ? -13.757 -11.027 12.702 1.00 90.69 102 ILE A CA 1
ATOM 838 C C . ILE A 1 102 ? -14.555 -11.430 11.459 1.00 90.69 102 ILE A C 1
ATOM 840 O O . ILE A 1 102 ? -13.983 -11.987 10.522 1.00 90.69 102 ILE A O 1
ATOM 844 N N . PHE A 1 103 ? -15.858 -11.142 11.432 1.00 93.00 103 PHE A N 1
ATOM 845 C CA . PHE A 1 103 ? -16.703 -11.414 10.273 1.00 93.00 103 PHE A CA 1
ATOM 846 C C . PHE A 1 103 ? -16.261 -10.613 9.040 1.00 93.00 103 PHE A C 1
ATOM 848 O O . PHE A 1 103 ? -16.136 -11.178 7.954 1.00 93.00 103 PHE A O 1
ATOM 855 N N . GLU A 1 104 ? -15.961 -9.325 9.206 1.00 92.31 104 GLU A N 1
ATOM 856 C CA . GLU A 1 104 ? -15.427 -8.463 8.146 1.00 92.31 104 GLU A CA 1
ATOM 857 C C . GLU A 1 104 ? -14.088 -8.978 7.612 1.00 92.31 104 GLU A C 1
ATOM 859 O O . GLU A 1 104 ? -13.889 -9.032 6.397 1.00 92.31 104 GLU A O 1
ATOM 864 N N . GLU A 1 105 ? -13.183 -9.410 8.494 1.00 94.19 105 GLU A N 1
ATOM 865 C CA . GLU A 1 105 ? -11.887 -9.950 8.082 1.00 94.19 105 GLU A CA 1
ATOM 866 C C . GLU A 1 105 ? -12.039 -11.287 7.357 1.00 94.19 105 GLU A C 1
ATOM 868 O O . GLU A 1 105 ? -11.392 -11.516 6.334 1.00 94.19 105 GLU A O 1
ATOM 873 N N . PHE A 1 106 ? -12.940 -12.153 7.827 1.00 95.38 106 PHE A N 1
ATOM 874 C CA . PHE A 1 106 ? -13.273 -13.394 7.136 1.00 95.38 106 PHE A CA 1
ATOM 875 C C . PHE A 1 106 ? -13.828 -13.118 5.735 1.00 95.38 106 PHE A C 1
ATOM 877 O O . PHE A 1 106 ? -13.353 -13.706 4.762 1.00 95.38 106 PHE A O 1
ATOM 884 N N . LEU A 1 107 ? -14.780 -12.188 5.612 1.00 95.75 107 LEU A N 1
ATOM 885 C CA . LEU A 1 107 ? -15.362 -11.792 4.330 1.00 95.75 107 LEU A CA 1
ATOM 886 C C . LEU A 1 107 ? -14.299 -11.205 3.396 1.00 95.75 107 LEU A C 1
ATOM 888 O O . LEU A 1 107 ? -14.283 -11.525 2.204 1.00 95.75 107 LEU A O 1
ATOM 892 N N . PHE A 1 108 ? -13.377 -10.401 3.927 1.00 95.25 108 PHE A N 1
ATOM 893 C CA . PHE A 1 108 ? -12.262 -9.836 3.173 1.00 95.25 108 PHE A CA 1
ATOM 894 C C . PHE A 1 108 ? -11.308 -10.915 2.650 1.00 95.25 108 PHE A C 1
ATOM 896 O O . PHE A 1 108 ? -11.027 -10.949 1.451 1.00 95.25 108 PHE A O 1
ATOM 903 N N . ILE A 1 109 ? -10.840 -11.822 3.516 1.00 95.44 109 ILE A N 1
ATOM 904 C CA . ILE A 1 109 ? -9.954 -12.932 3.128 1.00 95.44 109 ILE A CA 1
ATOM 905 C C . ILE A 1 109 ? -10.649 -13.810 2.094 1.00 95.44 109 ILE A C 1
ATOM 907 O O . ILE A 1 109 ? -10.069 -14.102 1.049 1.00 95.44 109 ILE A O 1
ATOM 911 N N . PHE A 1 110 ? -11.894 -14.206 2.356 1.00 96.50 110 PHE A N 1
ATOM 912 C CA . PHE A 1 110 ? -12.666 -15.032 1.438 1.00 96.50 110 PHE A CA 1
ATOM 913 C C . PHE A 1 110 ? -12.776 -14.367 0.063 1.00 96.50 110 PHE A C 1
ATOM 915 O O . PHE A 1 110 ? -12.432 -14.983 -0.945 1.00 96.50 110 PHE A O 1
ATOM 922 N N . SER A 1 111 ? -13.159 -13.088 0.021 1.00 96.38 111 SER A N 1
ATOM 923 C CA . SER A 1 111 ? -13.278 -12.321 -1.224 1.00 96.38 111 SER A CA 1
ATOM 924 C C . SER A 1 111 ? -11.941 -12.194 -1.956 1.00 96.38 111 SER A C 1
ATOM 926 O O . SER A 1 111 ? -11.890 -12.354 -3.175 1.00 96.38 111 SER A O 1
ATOM 928 N N . LEU A 1 112 ? -10.843 -11.963 -1.229 1.00 94.44 112 LEU A N 1
ATOM 929 C CA . LEU A 1 112 ? -9.498 -11.869 -1.796 1.00 94.44 112 LEU A CA 1
ATOM 930 C C . LEU A 1 112 ? -9.069 -13.191 -2.444 1.00 94.44 112 LEU A C 1
ATOM 932 O O . LEU A 1 112 ? -8.590 -13.196 -3.582 1.00 94.44 112 LEU A O 1
ATOM 936 N N . PHE A 1 113 ? -9.252 -14.314 -1.748 1.00 94.56 113 PHE A N 1
ATOM 937 C CA . PHE A 1 113 ? -8.914 -15.639 -2.269 1.00 94.56 113 PHE A CA 1
ATOM 938 C C . PHE A 1 113 ? -9.815 -16.039 -3.434 1.00 94.56 113 PHE A C 1
ATOM 940 O O . PHE A 1 113 ? -9.314 -16.527 -4.446 1.00 94.56 113 PHE A O 1
ATOM 947 N N . PHE A 1 114 ? -11.118 -15.782 -3.328 1.00 94.25 114 PHE A N 1
ATOM 948 C CA . PHE A 1 114 ? -12.087 -16.046 -4.385 1.00 94.25 114 PHE A CA 1
ATOM 949 C C . PHE A 1 114 ? -11.763 -15.256 -5.657 1.00 94.25 114 PHE A C 1
ATOM 951 O O . PHE A 1 114 ? -11.644 -15.834 -6.739 1.00 94.25 114 PHE A O 1
ATOM 958 N N . TRP A 1 115 ? -11.524 -13.948 -5.534 1.00 92.94 115 TRP A N 1
ATOM 959 C CA . TRP A 1 115 ? -11.175 -13.109 -6.679 1.00 92.94 115 TRP A CA 1
ATOM 960 C C . TRP A 1 115 ? -9.832 -13.502 -7.295 1.00 92.94 115 TRP A C 1
ATOM 962 O O . TRP A 1 115 ? -9.696 -13.573 -8.518 1.00 92.94 115 TRP A O 1
ATOM 972 N N . THR A 1 116 ? -8.841 -13.825 -6.461 1.00 90.25 116 THR A N 1
ATOM 973 C CA . THR A 1 116 ? -7.536 -14.285 -6.948 1.00 90.25 116 THR A CA 1
AT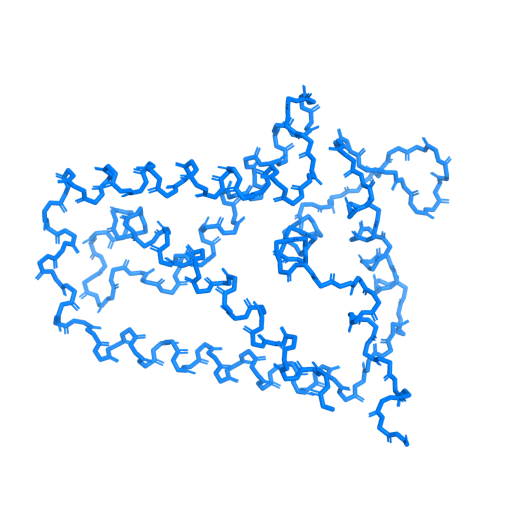OM 974 C C . THR A 1 116 ? -7.646 -15.632 -7.659 1.00 90.25 116 THR A C 1
ATOM 976 O O . THR A 1 116 ? -7.014 -15.823 -8.699 1.00 90.25 116 THR A O 1
ATOM 979 N N . TYR A 1 117 ? -8.493 -16.540 -7.169 1.00 90.31 117 TYR A N 1
ATOM 980 C CA . TYR A 1 117 ? -8.789 -17.804 -7.836 1.00 90.31 117 TYR A CA 1
ATOM 981 C C . TYR A 1 117 ? -9.413 -17.580 -9.217 1.00 90.31 117 TYR A C 1
ATOM 983 O O . TYR A 1 117 ? -8.894 -18.122 -10.195 1.00 90.31 117 TYR A O 1
ATOM 991 N N . ILE A 1 118 ? -10.443 -16.731 -9.331 1.00 90.38 118 ILE A N 1
ATOM 992 C CA . ILE A 1 118 ? -11.051 -16.374 -10.627 1.00 90.38 118 ILE A CA 1
ATOM 993 C C . ILE A 1 118 ? -9.990 -15.793 -11.563 1.00 90.38 118 ILE A C 1
ATOM 995 O O . ILE A 1 118 ? -9.823 -16.254 -12.693 1.00 90.38 118 ILE A O 1
ATOM 999 N N . ARG A 1 119 ? -9.216 -14.812 -11.085 1.00 84.88 119 ARG A N 1
ATOM 1000 C CA . ARG A 1 119 ? -8.182 -14.150 -11.889 1.00 84.88 119 ARG A CA 1
ATOM 1001 C C . ARG A 1 119 ? -7.090 -15.119 -12.343 1.00 84.88 119 ARG A C 1
ATOM 1003 O O . ARG A 1 119 ? -6.533 -14.910 -13.423 1.00 84.88 119 ARG A O 1
ATOM 1010 N N . SER A 1 120 ? -6.805 -16.156 -11.554 1.00 83.75 120 SER A N 1
ATOM 1011 C CA . SER A 1 120 ? -5.813 -17.186 -11.876 1.00 83.75 120 SER A CA 1
ATOM 1012 C C . SER A 1 120 ? -6.219 -18.101 -13.035 1.00 83.75 120 SER A C 1
ATOM 1014 O O . SER A 1 120 ? -5.333 -18.691 -13.650 1.00 83.75 120 SER A O 1
ATOM 1016 N N . GLN A 1 121 ? -7.516 -18.186 -13.369 1.00 86.06 121 GLN A N 1
ATOM 1017 C CA . GLN A 1 121 ? -8.014 -19.035 -14.463 1.00 86.06 121 GLN A CA 1
ATOM 1018 C C . GLN A 1 121 ? -7.680 -18.483 -15.852 1.00 86.06 121 GLN A C 1
ATOM 1020 O O . GLN A 1 121 ? -7.452 -19.252 -16.780 1.00 86.06 121 GLN A O 1
ATOM 1025 N N . GLU A 1 122 ? -7.580 -17.159 -15.999 1.00 83.06 122 GLU A N 1
ATOM 1026 C CA . GLU A 1 122 ? -7.146 -16.530 -17.252 1.00 83.06 122 GLU A CA 1
ATOM 1027 C C . GLU A 1 122 ? -5.998 -15.549 -17.009 1.00 83.06 122 GLU A C 1
ATOM 1029 O O . GLU A 1 122 ? -6.174 -14.334 -17.096 1.00 83.06 122 GLU A O 1
ATOM 1034 N N . PRO A 1 123 ? -4.790 -16.046 -16.704 1.00 75.31 123 PRO A N 1
ATOM 1035 C CA . PRO A 1 123 ? -3.624 -15.227 -16.403 1.00 75.31 123 PRO A CA 1
ATOM 1036 C C . PRO A 1 123 ? -3.224 -14.181 -17.422 1.00 75.31 123 PRO A C 1
ATOM 1038 O O . PRO A 1 123 ? -2.431 -13.287 -17.113 1.00 75.31 123 PRO A O 1
ATOM 1041 N N . SER A 1 124 ? -3.619 -14.397 -18.673 1.00 77.94 124 SER A N 1
ATOM 1042 C CA . SER A 1 124 ? -2.936 -13.774 -19.781 1.00 77.94 124 SER A CA 1
ATOM 1043 C C . SER A 1 124 ? -3.172 -12.270 -19.783 1.00 77.94 124 SER A C 1
ATOM 1045 O O . SER A 1 124 ? -4.236 -11.743 -19.443 1.00 77.94 124 SER A O 1
ATOM 1047 N N . ILE A 1 125 ? -2.125 -11.555 -20.174 1.00 74.31 125 ILE A N 1
ATOM 1048 C CA . ILE A 1 125 ? -2.177 -10.122 -20.435 1.00 74.31 125 ILE A CA 1
ATOM 1049 C C . ILE A 1 125 ? -2.635 -9.979 -21.891 1.00 74.31 125 ILE A C 1
ATOM 1051 O O . ILE A 1 125 ? -1.860 -9.644 -22.780 1.00 74.31 125 ILE A O 1
ATOM 1055 N N . ARG A 1 126 ? -3.884 -10.376 -22.151 1.00 72.62 126 ARG A N 1
ATOM 1056 C CA . ARG A 1 126 ? -4.560 -10.228 -23.445 1.00 72.62 126 ARG A CA 1
ATOM 1057 C C . ARG A 1 126 ? -5.450 -8.994 -23.363 1.00 72.62 126 ARG A C 1
ATOM 1059 O O . ARG A 1 126 ? -6.559 -9.070 -22.848 1.00 72.62 126 ARG A O 1
ATOM 1066 N N . SER A 1 127 ? -4.883 -7.847 -23.715 1.00 81.75 127 SER A N 1
ATOM 1067 C CA . SER A 1 127 ? -5.531 -6.550 -23.972 1.00 81.75 127 SER A CA 1
ATOM 1068 C C . SER A 1 127 ? -4.434 -5.484 -23.967 1.00 81.75 127 SER A C 1
ATOM 1070 O O . SER A 1 127 ? -3.461 -5.607 -23.216 1.00 81.75 127 SER A O 1
ATOM 1072 N N . LEU A 1 128 ? -4.600 -4.441 -24.777 1.00 81.69 128 LEU A N 1
ATOM 1073 C CA . LEU A 1 128 ? -3.677 -3.310 -24.826 1.00 81.69 128 LEU A CA 1
ATOM 1074 C C . LEU A 1 128 ? -3.650 -2.547 -23.489 1.00 81.69 128 LEU A C 1
ATOM 1076 O O . LEU A 1 128 ? -2.575 -2.197 -23.011 1.00 81.69 128 LEU A O 1
ATOM 1080 N N . GLU A 1 129 ? -4.801 -2.407 -22.825 1.00 84.12 129 GLU A N 1
ATOM 1081 C CA . GLU A 1 129 ? -4.909 -1.781 -21.496 1.00 84.12 129 GLU A CA 1
ATOM 1082 C C . GLU A 1 129 ? -4.142 -2.578 -20.436 1.00 84.12 129 GLU A C 1
ATOM 1084 O O . GLU A 1 129 ? -3.284 -2.046 -19.741 1.00 84.12 129 GLU A O 1
ATOM 1089 N N . LYS A 1 130 ? -4.349 -3.901 -20.386 1.00 84.00 130 LYS A N 1
ATOM 1090 C CA . LYS A 1 130 ? -3.644 -4.771 -19.430 1.00 84.00 130 LYS A CA 1
ATOM 1091 C C . LYS A 1 130 ? -2.130 -4.765 -19.656 1.00 84.00 130 LYS A C 1
ATOM 1093 O O . LYS A 1 130 ? -1.364 -4.911 -18.702 1.00 84.00 130 LYS A O 1
ATOM 1098 N N . PHE A 1 131 ? -1.693 -4.649 -20.912 1.00 87.50 131 PHE A N 1
ATOM 1099 C CA . PHE A 1 131 ? -0.278 -4.517 -21.247 1.00 87.50 131 PHE A CA 1
ATOM 1100 C C . PHE A 1 131 ? 0.289 -3.188 -20.741 1.00 87.50 131 PHE A C 1
ATOM 1102 O O . PHE A 1 131 ? 1.345 -3.192 -20.107 1.00 87.50 131 PHE A O 1
ATOM 1109 N N . MET A 1 132 ? -0.430 -2.084 -20.960 1.00 89.88 132 MET A N 1
ATOM 1110 C CA . MET A 1 132 ? -0.056 -0.763 -20.455 1.00 89.88 132 MET A CA 1
ATOM 1111 C C . MET A 1 132 ? 0.048 -0.759 -18.927 1.00 89.88 132 MET A C 1
ATOM 1113 O O . MET A 1 132 ? 1.088 -0.374 -18.395 1.00 89.88 132 MET A O 1
ATOM 1117 N N . ASP A 1 133 ? -0.965 -1.274 -18.224 1.00 90.69 133 ASP A N 1
ATOM 1118 C CA . ASP A 1 133 ? -0.986 -1.345 -16.759 1.00 90.69 133 ASP A CA 1
ATOM 1119 C C . ASP A 1 133 ? 0.218 -2.111 -16.209 1.00 90.69 133 ASP A C 1
ATOM 1121 O O . ASP A 1 133 ? 0.908 -1.664 -15.287 1.00 90.69 133 ASP A O 1
ATOM 1125 N N . PHE A 1 134 ? 0.504 -3.271 -16.806 1.00 90.06 134 PHE A N 1
ATOM 1126 C CA . PHE A 1 134 ? 1.663 -4.076 -16.446 1.00 90.06 134 PHE A CA 1
ATOM 1127 C C . PHE A 1 134 ? 2.972 -3.335 -16.734 1.00 90.06 134 PHE A C 1
ATOM 1129 O O . PHE A 1 134 ? 3.900 -3.381 -15.923 1.00 90.06 134 PHE A O 1
ATOM 1136 N N . GLY A 1 135 ? 3.064 -2.639 -17.866 1.00 92.00 135 GLY A N 1
ATOM 1137 C CA . GLY A 1 135 ? 4.214 -1.816 -18.224 1.00 92.00 135 GLY A CA 1
ATOM 1138 C C . GLY A 1 135 ? 4.465 -0.696 -17.213 1.00 92.00 135 GLY A C 1
ATOM 1139 O O . GLY A 1 135 ? 5.585 -0.577 -16.711 1.00 92.00 135 GLY A O 1
ATOM 1140 N N . PHE A 1 136 ? 3.432 0.068 -16.853 1.00 94.12 136 PHE A N 1
ATOM 1141 C CA . PHE A 1 136 ? 3.512 1.157 -15.875 1.00 94.12 136 PHE A CA 1
ATOM 1142 C C . PHE A 1 136 ? 3.935 0.655 -14.498 1.00 94.12 136 PHE A C 1
ATOM 1144 O O . PHE A 1 136 ? 4.897 1.177 -13.933 1.00 94.12 136 PHE A O 1
ATOM 1151 N N . ILE A 1 137 ? 3.312 -0.414 -13.991 1.00 94.62 137 ILE A N 1
ATOM 1152 C CA . ILE A 1 137 ? 3.708 -1.031 -12.716 1.00 94.62 137 ILE A CA 1
ATOM 1153 C C . ILE A 1 137 ? 5.182 -1.448 -12.750 1.00 94.62 137 ILE A C 1
ATOM 1155 O O . ILE A 1 137 ? 5.927 -1.164 -11.814 1.00 94.62 137 ILE A O 1
ATOM 1159 N N . ASN A 1 138 ? 5.643 -2.085 -13.829 1.00 93.19 138 ASN A N 1
ATOM 1160 C CA . ASN A 1 138 ? 7.047 -2.483 -13.948 1.00 93.19 138 ASN A CA 1
ATOM 1161 C C . ASN A 1 138 ? 8.004 -1.292 -14.047 1.00 93.19 138 ASN A C 1
ATOM 1163 O O . ASN A 1 138 ? 9.115 -1.370 -13.522 1.00 93.19 138 ASN A O 1
ATOM 1167 N N . SER A 1 139 ? 7.600 -0.211 -14.714 1.00 94.19 139 SER A N 1
ATOM 1168 C CA . SER A 1 139 ? 8.402 1.010 -14.772 1.00 94.19 139 SER A CA 1
ATOM 1169 C C . SER A 1 139 ? 8.538 1.643 -13.387 1.00 94.19 139 SER A C 1
ATOM 1171 O O . SER A 1 139 ? 9.651 1.922 -12.946 1.00 94.19 139 SER A O 1
ATOM 1173 N N . ILE A 1 140 ? 7.432 1.737 -12.642 1.00 96.00 140 ILE A N 1
ATOM 1174 C CA . ILE A 1 140 ? 7.404 2.213 -11.252 1.00 96.00 140 ILE A CA 1
ATOM 1175 C C . ILE A 1 140 ? 8.277 1.333 -10.351 1.00 96.00 140 ILE A C 1
ATOM 1177 O O . ILE A 1 140 ? 9.063 1.842 -9.560 1.00 96.00 140 ILE A O 1
ATOM 1181 N N . LEU A 1 141 ? 8.190 0.005 -10.475 1.00 95.44 141 LEU A N 1
ATOM 1182 C CA . LEU A 1 141 ? 8.981 -0.920 -9.656 1.00 95.44 141 LEU A CA 1
ATOM 1183 C C . LEU A 1 141 ? 10.494 -0.776 -9.870 1.00 95.44 141 LEU A C 1
ATOM 1185 O O . LEU A 1 141 ? 11.244 -1.054 -8.933 1.00 95.44 141 LEU A O 1
ATOM 1189 N N . ARG A 1 142 ? 10.935 -0.338 -11.054 1.00 93.50 142 ARG A N 1
ATOM 1190 C CA . ARG A 1 142 ? 12.350 -0.078 -11.372 1.00 93.50 142 ARG A CA 1
ATOM 1191 C C . ARG A 1 142 ? 12.802 1.350 -11.074 1.00 93.50 142 ARG A C 1
ATOM 1193 O O . ARG A 1 142 ? 14.001 1.596 -11.081 1.00 93.50 142 ARG A O 1
ATOM 1200 N N . ALA A 1 143 ? 11.875 2.277 -10.869 1.00 94.00 143 ALA A N 1
ATOM 1201 C CA . ALA A 1 143 ? 12.204 3.662 -10.590 1.00 94.00 143 ALA A CA 1
ATOM 1202 C C . ALA A 1 143 ? 12.639 3.837 -9.129 1.00 94.00 143 ALA A C 1
ATOM 1204 O O . ALA A 1 143 ? 11.998 3.309 -8.218 1.00 94.00 143 ALA A O 1
ATOM 1205 N N . ASP A 1 144 ? 13.700 4.616 -8.919 1.00 95.00 144 ASP A N 1
ATOM 1206 C CA . ASP A 1 144 ? 14.090 5.095 -7.591 1.00 95.00 144 ASP A CA 1
ATOM 1207 C C . ASP A 1 144 ? 13.349 6.384 -7.226 1.00 95.00 144 ASP A C 1
ATOM 1209 O O . ASP A 1 144 ? 13.000 6.588 -6.072 1.00 95.00 144 ASP A O 1
ATOM 1213 N N . PHE A 1 145 ? 13.053 7.237 -8.205 1.00 96.88 145 PHE A N 1
ATOM 1214 C CA . PHE A 1 145 ? 12.347 8.502 -8.014 1.00 96.88 145 PHE A CA 1
ATOM 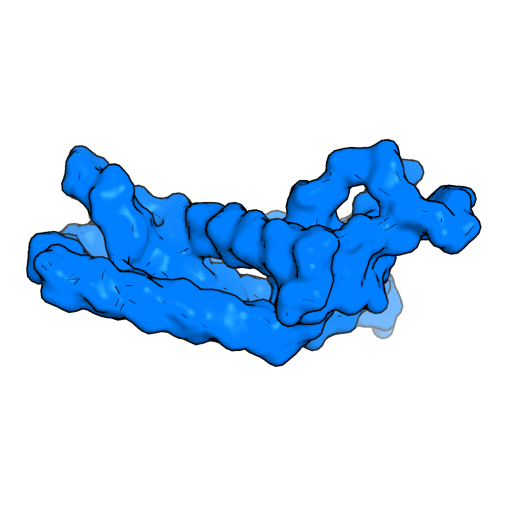1215 C C . PHE A 1 145 ? 11.285 8.697 -9.091 1.00 96.88 145 PHE A C 1
ATOM 1217 O O . PHE A 1 145 ? 11.284 8.005 -10.111 1.00 96.88 145 PHE A O 1
ATOM 1224 N N . PHE A 1 146 ? 10.373 9.634 -8.854 1.00 95.19 146 PHE A N 1
ATOM 1225 C CA . PHE A 1 146 ? 9.233 9.883 -9.728 1.00 95.19 146 PHE A CA 1
ATOM 1226 C C . PHE A 1 146 ? 9.388 11.188 -10.517 1.00 95.19 146 PHE A C 1
ATOM 1228 O O . PHE A 1 146 ? 10.008 12.124 -10.008 1.00 95.19 146 PHE A O 1
ATOM 1235 N N . PRO A 1 147 ? 8.795 11.283 -11.722 1.00 95.62 147 PRO A N 1
ATOM 1236 C CA . PRO A 1 147 ? 8.033 10.249 -12.444 1.00 95.62 147 PRO A CA 1
ATOM 1237 C C . PRO A 1 147 ? 8.901 9.107 -13.023 1.00 95.62 147 PRO A C 1
ATOM 1239 O O . PRO A 1 147 ? 10.076 9.317 -13.324 1.00 95.62 147 PRO A O 1
ATOM 1242 N N . PRO A 1 148 ? 8.350 7.885 -13.171 1.00 94.44 148 PRO A N 1
ATOM 1243 C CA . PRO A 1 148 ? 9.053 6.757 -13.790 1.00 94.44 148 PRO A CA 1
ATOM 1244 C C . PRO A 1 148 ? 9.144 6.931 -15.318 1.00 94.44 148 PRO A C 1
ATOM 1246 O O . PRO A 1 148 ? 8.425 7.742 -15.900 1.00 94.44 148 PRO A O 1
ATOM 1249 N N . LYS A 1 149 ? 9.991 6.132 -15.980 1.00 94.00 149 LYS A N 1
ATOM 1250 C CA . LYS A 1 149 ? 10.160 6.172 -17.445 1.00 94.00 149 LYS A CA 1
ATOM 1251 C C . LYS A 1 149 ? 8.909 5.686 -18.183 1.00 94.00 149 LYS A C 1
ATOM 1253 O O . LYS A 1 149 ? 8.263 4.732 -17.742 1.00 94.00 149 LYS A O 1
ATOM 1258 N N . ASP A 1 150 ? 8.609 6.291 -19.318 1.00 92.94 150 ASP A N 1
ATOM 1259 C CA . ASP A 1 150 ? 7.535 5.873 -20.205 1.00 92.94 150 ASP A CA 1
ATOM 1260 C C . ASP A 1 150 ? 7.875 4.546 -20.907 1.00 92.94 150 ASP A C 1
ATOM 1262 O O . ASP A 1 150 ? 9.040 4.226 -21.165 1.00 92.94 150 ASP A O 1
ATOM 1266 N N . ILE A 1 151 ? 6.852 3.720 -21.142 1.00 91.00 151 ILE A N 1
ATOM 1267 C CA . ILE A 1 151 ? 7.001 2.392 -21.759 1.00 91.00 151 ILE A CA 1
ATOM 1268 C C . ILE A 1 151 ? 6.884 2.427 -23.285 1.00 91.00 151 ILE A C 1
ATOM 1270 O O . ILE A 1 151 ? 7.323 1.487 -23.944 1.00 91.00 151 ILE A O 1
ATOM 1274 N N . TRP A 1 152 ? 6.274 3.477 -23.829 1.00 88.75 152 TRP A N 1
ATOM 1275 C CA . TRP A 1 152 ? 6.040 3.702 -25.251 1.00 88.75 152 TRP A CA 1
ATOM 1276 C C . TRP A 1 152 ? 7.103 4.615 -25.849 1.00 88.75 152 TRP A C 1
ATOM 1278 O O . TRP A 1 152 ? 7.503 4.416 -26.994 1.00 88.75 152 TRP A O 1
ATOM 1288 N N . TYR A 1 153 ? 7.587 5.583 -25.069 1.00 87.81 153 TYR A N 1
ATOM 1289 C CA . TYR A 1 153 ? 8.598 6.536 -25.506 1.00 87.81 153 TYR A CA 1
ATOM 1290 C C . TYR A 1 153 ? 9.833 6.490 -24.603 1.00 87.81 153 TYR A C 1
ATOM 1292 O O . TYR A 1 153 ? 9.888 7.070 -23.519 1.00 87.81 153 TYR A O 1
ATOM 1300 N N . ALA A 1 154 ? 10.834 5.728 -25.047 1.00 77.31 154 ALA A N 1
ATOM 1301 C CA . ALA A 1 154 ? 12.033 5.465 -24.266 1.00 77.31 154 ALA A CA 1
ATOM 1302 C C . ALA A 1 154 ? 12.753 6.767 -23.871 1.00 77.31 154 ALA A C 1
ATOM 1304 O O . ALA A 1 154 ? 12.995 7.629 -24.708 1.00 77.31 154 ALA A O 1
ATOM 1305 N N . SER A 1 155 ? 13.165 6.843 -22.602 1.00 81.00 155 SER A N 1
ATOM 1306 C CA . SER A 1 155 ? 13.913 7.952 -21.975 1.00 81.00 155 SER A CA 1
ATOM 1307 C C . SER A 1 155 ? 13.102 9.152 -21.484 1.00 81.00 155 SER A C 1
ATOM 1309 O O . SER A 1 155 ? 13.636 9.895 -20.665 1.00 81.00 155 SER A O 1
ATOM 1311 N N . GLU A 1 156 ? 11.829 9.289 -21.853 1.00 91.50 156 GLU A N 1
ATOM 1312 C CA . GLU A 1 156 ? 10.940 10.308 -21.277 1.00 91.50 156 GLU A CA 1
ATOM 1313 C C . GLU A 1 156 ? 10.180 9.776 -20.050 1.00 91.50 156 GLU A C 1
ATOM 1315 O O . GLU A 1 156 ? 10.082 8.558 -19.863 1.00 91.50 156 GLU A O 1
ATOM 1320 N N . PRO A 1 157 ? 9.662 10.647 -19.168 1.00 92.56 157 PRO A N 1
ATOM 1321 C CA . PRO A 1 157 ? 8.793 10.233 -18.075 1.00 92.56 157 PRO A CA 1
ATOM 1322 C C . PRO A 1 157 ? 7.371 9.907 -18.554 1.00 92.56 157 PRO A C 1
ATOM 1324 O O . PRO A 1 157 ? 6.905 10.443 -19.557 1.00 92.56 157 PRO A O 1
ATOM 1327 N N . ILE A 1 158 ? 6.652 9.067 -17.798 1.00 92.06 158 ILE A N 1
ATOM 1328 C CA . ILE A 1 158 ? 5.229 8.785 -18.057 1.00 92.06 158 ILE A CA 1
ATOM 1329 C C . ILE A 1 158 ? 4.432 10.096 -18.041 1.00 92.06 158 ILE A C 1
ATOM 1331 O O . ILE A 1 158 ? 4.358 10.766 -17.010 1.00 92.06 158 ILE A O 1
ATOM 1335 N N . ASN A 1 159 ? 3.768 10.409 -19.156 1.00 89.50 159 ASN A N 1
ATOM 1336 C CA . ASN A 1 159 ? 2.848 11.544 -19.282 1.00 89.50 159 ASN A CA 1
ATOM 1337 C C . ASN A 1 159 ? 1.378 11.094 -19.179 1.00 89.50 159 ASN A C 1
ATOM 1339 O O . ASN A 1 159 ? 0.539 11.389 -20.027 1.00 89.50 159 ASN A O 1
ATOM 1343 N N . TYR A 1 160 ? 1.083 10.294 -18.157 1.00 88.69 160 TYR A N 1
ATOM 1344 C CA . TYR A 1 160 ? -0.245 9.753 -17.882 1.00 88.69 160 TYR A CA 1
ATOM 1345 C C . TYR A 1 160 ? -0.464 9.637 -16.375 1.00 88.69 160 TYR A C 1
ATOM 1347 O O . TYR A 1 160 ? 0.487 9.560 -15.595 1.00 88.69 160 TYR A O 1
ATOM 1355 N N . TYR A 1 161 ? -1.721 9.592 -15.942 1.00 92.38 161 TYR A N 1
ATOM 1356 C CA . TYR A 1 161 ? -2.039 9.356 -14.539 1.00 92.38 161 TYR A CA 1
ATOM 1357 C C . TYR A 1 161 ? -1.654 7.925 -14.131 1.00 92.38 161 TYR A C 1
ATOM 1359 O O . TYR A 1 161 ? -2.247 6.960 -14.608 1.00 92.38 161 TYR A O 1
ATOM 1367 N N . TYR A 1 162 ? -0.682 7.787 -13.223 1.00 94.69 162 TYR A N 1
ATOM 1368 C CA . TYR A 1 162 ? -0.161 6.482 -12.787 1.00 94.69 162 TYR A CA 1
ATOM 1369 C C . TYR A 1 162 ? -0.291 6.225 -11.278 1.00 94.69 162 TYR A C 1
ATOM 1371 O O . TYR A 1 162 ? 0.228 5.228 -10.775 1.00 94.69 162 TYR A O 1
ATOM 1379 N N . PHE A 1 163 ? -0.966 7.093 -10.513 1.00 96.50 163 PHE A N 1
ATOM 1380 C CA . PHE A 1 163 ? -1.069 6.918 -9.056 1.00 96.50 163 PHE A CA 1
ATOM 1381 C C . PHE A 1 163 ? -1.789 5.612 -8.681 1.00 96.50 163 PHE A C 1
ATOM 1383 O O . PHE A 1 163 ? -1.371 4.926 -7.751 1.00 96.50 163 PHE A O 1
ATOM 1390 N N . GLY A 1 164 ? -2.798 5.200 -9.459 1.00 94.81 164 GLY A N 1
ATOM 1391 C CA . GLY A 1 164 ? -3.416 3.877 -9.320 1.00 94.81 164 GLY A CA 1
ATOM 1392 C C . GLY A 1 164 ? -2.388 2.745 -9.449 1.00 94.81 164 GLY A C 1
ATOM 1393 O O . GLY A 1 164 ? -2.269 1.903 -8.557 1.00 94.81 164 GLY A O 1
ATOM 1394 N N . HIS A 1 165 ? -1.558 2.775 -10.494 1.00 95.69 165 HIS A N 1
ATOM 1395 C CA . HIS A 1 165 ? -0.470 1.810 -10.703 1.00 95.69 165 HIS A CA 1
ATOM 1396 C C . HIS A 1 165 ? 0.583 1.863 -9.595 1.00 95.69 165 HIS A C 1
ATOM 1398 O O . HIS A 1 165 ? 1.117 0.822 -9.209 1.00 95.69 165 HIS A O 1
ATOM 1404 N N . LEU A 1 166 ? 0.850 3.048 -9.040 1.00 96.94 166 LEU A N 1
ATOM 1405 C CA . LEU A 1 166 ? 1.761 3.226 -7.912 1.00 96.94 166 LEU A CA 1
ATOM 1406 C C . LEU A 1 166 ? 1.264 2.500 -6.662 1.00 96.94 166 LEU A C 1
ATOM 1408 O O . LEU A 1 166 ? 2.068 1.836 -6.012 1.00 96.94 166 LEU A O 1
ATOM 1412 N N . THR A 1 167 ? -0.033 2.568 -6.341 1.00 96.88 167 THR A N 1
ATOM 1413 C CA . THR A 1 167 ? -0.583 1.834 -5.184 1.00 96.88 167 THR A CA 1
ATOM 1414 C C . THR A 1 167 ? -0.364 0.321 -5.325 1.00 96.88 167 THR A C 1
ATOM 1416 O O . THR A 1 167 ? 0.078 -0.337 -4.381 1.00 96.88 167 THR A O 1
ATOM 1419 N N . GLY A 1 168 ? -0.561 -0.226 -6.531 1.00 94.75 168 GLY A N 1
ATOM 1420 C CA . GLY A 1 168 ? -0.263 -1.625 -6.843 1.00 94.75 168 GLY A CA 1
ATOM 1421 C C . GLY A 1 168 ? 1.230 -1.951 -6.732 1.00 94.75 168 GLY A C 1
ATOM 1422 O O . GLY A 1 168 ? 1.609 -2.921 -6.075 1.00 94.75 168 GLY A O 1
ATOM 1423 N N . ALA A 1 169 ? 2.095 -1.121 -7.319 1.00 95.75 169 ALA A N 1
ATOM 1424 C CA . ALA A 1 169 ? 3.547 -1.293 -7.262 1.00 95.75 169 ALA A CA 1
ATOM 1425 C C . ALA A 1 169 ? 4.098 -1.216 -5.828 1.00 95.75 169 ALA A C 1
ATOM 1427 O O . ALA A 1 169 ? 5.015 -1.961 -5.476 1.00 95.75 169 ALA A O 1
ATOM 1428 N N . LEU A 1 170 ? 3.529 -0.352 -4.986 1.00 96.62 170 LEU A N 1
ATOM 1429 C CA . LEU A 1 170 ? 3.885 -0.227 -3.576 1.00 96.62 170 LEU A CA 1
ATOM 1430 C C . LEU A 1 170 ? 3.622 -1.534 -2.828 1.00 96.62 170 LEU A C 1
ATOM 1432 O O . LEU A 1 170 ? 4.508 -2.027 -2.128 1.00 96.62 170 LEU A O 1
ATOM 1436 N N . LEU A 1 171 ? 2.440 -2.125 -3.015 1.00 94.94 171 LEU A N 1
ATOM 1437 C CA . LEU A 1 171 ? 2.077 -3.394 -2.382 1.00 94.94 171 LEU A CA 1
ATOM 1438 C C . LEU A 1 171 ? 2.950 -4.550 -2.888 1.00 94.94 171 LEU A C 1
ATOM 1440 O O . LEU A 1 171 ? 3.439 -5.337 -2.078 1.00 94.94 171 LEU A O 1
ATOM 1444 N N . ILE A 1 172 ? 3.246 -4.597 -4.194 1.00 93.75 172 ILE A N 1
ATOM 1445 C CA . ILE A 1 172 ? 4.188 -5.570 -4.777 1.00 93.75 172 ILE A CA 1
ATOM 1446 C C . ILE A 1 172 ? 5.568 -5.459 -4.114 1.00 93.75 172 ILE A C 1
ATOM 1448 O O . ILE A 1 172 ? 6.150 -6.469 -3.703 1.00 93.75 172 ILE A O 1
ATOM 1452 N N . LYS A 1 173 ? 6.096 -4.233 -4.000 1.00 94.38 173 LYS A N 1
ATOM 1453 C CA . LYS A 1 173 ? 7.436 -3.973 -3.461 1.00 94.38 173 LYS A CA 1
ATOM 1454 C C . LYS A 1 173 ? 7.515 -4.256 -1.955 1.00 94.38 173 LYS A C 1
ATOM 1456 O O . LYS A 1 173 ? 8.512 -4.822 -1.510 1.00 94.38 173 LYS A O 1
ATOM 1461 N N . LEU A 1 174 ? 6.467 -3.946 -1.183 1.00 94.19 174 LEU A N 1
ATOM 1462 C CA . LEU A 1 174 ? 6.360 -4.304 0.242 1.00 94.19 174 LEU A CA 1
ATOM 1463 C C . LEU A 1 174 ? 6.297 -5.818 0.459 1.00 94.19 174 LEU A C 1
ATOM 1465 O O . LEU A 1 174 ? 7.046 -6.350 1.282 1.00 94.19 174 LEU A O 1
ATOM 1469 N N . ALA A 1 175 ? 5.447 -6.505 -0.307 1.00 91.19 175 ALA A N 1
ATOM 1470 C CA . ALA A 1 175 ? 5.276 -7.953 -0.232 1.00 91.19 175 ALA A CA 1
ATOM 1471 C C . ALA A 1 175 ? 6.503 -8.732 -0.736 1.00 91.19 175 ALA A C 1
ATOM 1473 O O . ALA A 1 175 ? 6.596 -9.938 -0.523 1.00 91.19 175 ALA A O 1
ATOM 1474 N N . ASN A 1 176 ? 7.464 -8.049 -1.373 1.00 87.69 176 ASN A N 1
ATOM 1475 C CA . ASN A 1 176 ? 8.674 -8.638 -1.946 1.00 87.69 176 ASN A CA 1
ATOM 1476 C C . ASN A 1 176 ? 8.377 -9.728 -2.987 1.00 87.69 176 ASN A C 1
ATOM 1478 O O . ASN A 1 176 ? 9.091 -10.728 -3.099 1.00 87.69 176 ASN A O 1
ATOM 1482 N N . ILE A 1 177 ? 7.306 -9.534 -3.753 1.00 80.00 177 ILE A N 1
ATOM 1483 C CA . ILE A 1 177 ? 6.868 -10.475 -4.781 1.00 80.00 177 ILE A CA 1
ATOM 1484 C C . ILE A 1 177 ? 7.470 -10.042 -6.112 1.00 80.00 177 ILE A C 1
ATOM 1486 O O . ILE A 1 177 ? 7.392 -8.879 -6.505 1.00 80.00 177 ILE A O 1
ATOM 1490 N N . LYS A 1 178 ? 8.081 -10.986 -6.835 1.00 70.88 178 LYS A N 1
ATOM 1491 C CA . LYS A 1 178 ? 8.647 -10.682 -8.153 1.00 70.88 178 LYS A CA 1
ATOM 1492 C C . LYS A 1 178 ? 7.518 -10.334 -9.145 1.00 70.88 178 LYS A C 1
ATOM 1494 O O . LYS A 1 178 ? 6.536 -11.076 -9.206 1.00 70.88 178 LYS A O 1
ATOM 1499 N N . PRO A 1 179 ? 7.666 -9.285 -9.978 1.00 58.81 179 PRO A N 1
ATOM 1500 C CA . PRO A 1 179 ? 6.605 -8.824 -10.878 1.00 58.81 179 PRO A CA 1
ATOM 1501 C C . PRO A 1 179 ? 6.100 -9.894 -11.858 1.00 58.81 179 PRO A C 1
ATOM 1503 O O . PRO A 1 179 ? 4.939 -9.872 -12.254 1.00 58.81 179 PRO A O 1
ATOM 1506 N N . TYR A 1 180 ? 6.933 -10.875 -12.232 1.00 60.09 180 TYR A N 1
ATOM 1507 C CA . TYR A 1 180 ? 6.502 -11.944 -13.135 1.00 60.09 180 TYR A CA 1
ATOM 1508 C C . TYR A 1 180 ? 5.467 -12.887 -12.518 1.00 60.09 180 TYR A C 1
ATOM 1510 O O . TYR A 1 180 ? 4.823 -13.597 -13.273 1.00 60.09 180 TYR A O 1
ATOM 1518 N N . TYR A 1 181 ? 5.275 -12.916 -11.197 1.00 53.72 181 TYR A N 1
ATOM 1519 C CA . TYR A 1 181 ? 4.209 -13.720 -10.592 1.00 53.72 181 TYR A CA 1
ATOM 1520 C C . TYR A 1 181 ? 2.811 -13.143 -10.847 1.00 53.72 181 TYR A C 1
ATOM 1522 O O . TYR A 1 181 ? 1.836 -13.888 -10.828 1.00 53.72 181 TYR A O 1
ATOM 1530 N N . PHE A 1 182 ? 2.715 -11.845 -11.162 1.00 51.75 182 PHE A N 1
ATOM 1531 C CA . PHE A 1 182 ? 1.483 -11.237 -11.678 1.00 51.75 182 PHE A CA 1
ATOM 1532 C C . PHE A 1 182 ? 1.161 -11.681 -13.106 1.00 51.75 182 PHE A C 1
ATOM 1534 O O . PHE A 1 182 ? 0.005 -11.652 -13.528 1.00 51.75 182 PHE A O 1
ATOM 1541 N N . ARG A 1 183 ? 2.166 -12.173 -13.836 1.00 45.81 183 ARG A N 1
ATOM 1542 C CA . ARG A 1 183 ? 1.953 -13.050 -14.980 1.00 45.81 183 ARG A CA 1
ATOM 1543 C C . ARG A 1 183 ? 1.677 -14.425 -14.376 1.00 45.81 183 ARG A C 1
ATOM 1545 O O . ARG A 1 183 ? 2.616 -15.149 -14.065 1.00 45.81 183 ARG A O 1
ATOM 1552 N N . PHE A 1 184 ? 0.415 -14.782 -14.143 1.00 45.50 184 PHE A N 1
ATOM 1553 C CA . PHE A 1 184 ? 0.081 -16.129 -13.667 1.00 45.50 184 PHE A CA 1
ATOM 1554 C C . PHE A 1 184 ? 0.561 -17.155 -14.721 1.00 45.50 184 PHE A C 1
ATOM 1556 O O . PHE A 1 184 ? -0.100 -17.474 -15.699 1.00 45.50 184 PHE A O 1
ATOM 1563 N N . ASN A 1 185 ? 1.805 -17.606 -14.629 1.00 37.06 185 ASN A N 1
ATOM 1564 C CA . ASN A 1 185 ? 2.400 -18.375 -15.706 1.00 37.06 185 ASN A CA 1
ATOM 1565 C C . ASN A 1 185 ? 1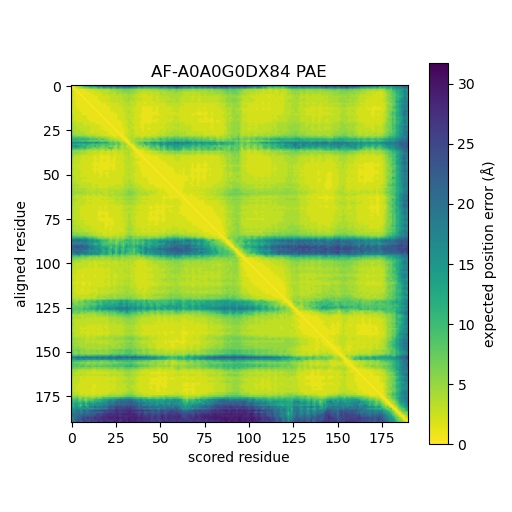.731 -19.756 -15.731 1.00 37.06 185 ASN A C 1
ATOM 1567 O O . ASN A 1 185 ? 1.848 -20.517 -14.771 1.00 37.06 185 ASN A O 1
ATOM 1571 N N . ARG A 1 186 ? 1.035 -20.082 -16.829 1.00 40.91 186 ARG A N 1
ATOM 1572 C CA . ARG A 1 186 ? 0.319 -21.358 -17.026 1.00 40.91 186 ARG A CA 1
ATOM 1573 C C . ARG A 1 186 ? 1.242 -22.586 -16.918 1.00 40.91 186 ARG A C 1
ATOM 1575 O O . ARG A 1 186 ? 0.761 -23.693 -16.736 1.00 40.91 186 ARG A O 1
ATOM 1582 N N . ARG A 1 187 ? 2.568 -22.396 -16.950 1.00 35.28 187 ARG A N 1
ATOM 1583 C CA . ARG A 1 187 ? 3.587 -23.451 -16.784 1.00 35.28 187 ARG A CA 1
ATOM 1584 C C . ARG A 1 187 ? 3.746 -24.017 -15.361 1.00 35.28 187 ARG A C 1
ATOM 1586 O O . ARG A 1 187 ? 4.636 -24.823 -15.153 1.00 35.28 187 ARG A O 1
ATOM 1593 N N . LEU A 1 188 ? 2.932 -23.608 -14.384 1.00 38.47 188 LEU A N 1
ATOM 1594 C CA . LEU A 1 188 ? 2.944 -24.186 -13.026 1.00 38.47 188 LEU A CA 1
ATOM 1595 C C . LEU A 1 188 ? 1.801 -25.186 -12.767 1.00 38.47 188 LEU A C 1
ATOM 1597 O O . LEU A 1 188 ? 1.597 -25.589 -11.622 1.00 38.47 188 LEU A O 1
ATOM 1601 N N . PHE A 1 189 ? 1.051 -25.550 -13.810 1.00 39.38 189 PHE A N 1
ATOM 1602 C CA . PHE A 1 189 ? -0.032 -26.539 -13.768 1.00 39.38 189 PHE A CA 1
ATOM 1603 C C . PHE A 1 189 ? 0.072 -27.560 -14.916 1.00 39.38 189 PHE A C 1
ATOM 1605 O O . PHE A 1 189 ? -0.945 -28.012 -15.436 1.00 39.38 189 PHE A O 1
ATOM 1612 N N . GLY A 1 190 ? 1.297 -27.885 -15.328 1.00 33.94 190 GLY A N 1
ATOM 1613 C CA . GLY A 1 190 ? 1.605 -29.008 -16.211 1.00 33.94 190 GLY A CA 1
ATOM 1614 C C . GLY A 1 190 ? 2.681 -29.856 -15.569 1.00 33.94 190 GLY A C 1
ATOM 1615 O O . GLY A 1 190 ? 3.642 -29.231 -15.065 1.00 33.94 190 GLY A O 1
#

Secondary structure (DSSP, 8-state):
-HHHHHHHHHHHHHHHHHHHHHHHHHHHTTT-TTTTTTTHHHHHHHHHHHHHHHHHHHTTSS-S-HHHHHHHHHHHHHHHHHHHHH-THHHHTGGGGHHHHHHHHHHHHHHHHHHHHHHHHS----SHHHHHHHHHHHHHHH-SSSSPBPSSSTTSBP-S--HHHHHHHHHHHHHT--GGGGS--GGG--

InterPro domains:
  IPR018746 Protein of unknown function DUF2298 [PF10060] (48-180)
  IPR018746 Protein of unknown function DUF2298 [PTHR10790] (35-179)

Solvent-accessible surface area (backbone atoms only — not comparable to full-atom values): 10398 Å² total; per-residue (Å²): 115,67,64,60,58,53,52,50,44,49,48,52,49,47,49,53,38,21,61,41,26,34,46,53,32,32,63,75,29,62,86,42,87,78,62,25,50,55,81,50,6,34,58,52,31,49,52,53,52,41,50,53,51,50,54,32,9,53,74,65,76,42,55,62,42,55,66,48,52,51,49,51,51,52,52,48,37,54,55,23,49,54,53,40,68,75,37,64,72,71,65,75,52,48,80,84,31,43,69,59,54,51,50,52,50,50,52,49,51,51,50,52,54,51,51,50,51,59,51,57,76,62,31,69,72,83,46,74,66,52,44,48,53,52,44,51,25,54,29,48,63,71,24,49,46,46,72,29,56,26,86,88,48,81,90,40,58,53,92,62,96,48,68,72,40,46,47,54,32,50,54,36,46,69,53,69,54,63,74,65,65,74,44,45,62,74,79,69,80,114

Organism: NCBI:txid1618477

Mean predicted aligned error: 6.36 Å

Radius of gyration: 18.44 Å; Cα contacts (8 Å, |Δi|>4): 180; chains: 1; bounding box: 35×45×51 Å

pLDDT: mean 87.15, std 14.24, range [33.94, 98.12]